Protein AF-A0A7C5MVU6-F1 (afdb_monomer_lite)

Foldseek 3Di:
DLVLLVVQLQVLCVVQWDQDPNDTDRPPSLFLSLLVSQLVVLVPPVDDPVNSQQSNLLSNCLCPLVVCLVVVDDLLVVLLSQLRYFQLSSLVSNLVVLVPDDDPCSVVSSVSSVCCNPPSNVVSCVQRNGNVVQLVLLLPADLVLLLQLLVCSVVSVSVSNSVSSPDDHDDDDALVLAAEEEEDDAAQLCPVVCCCVVPVLAAEDEVVVLQNAPVSPPDPVVLVVSLVVVLVVVLVCCVVRSYHYYYYHQDAPVSLLVNLNSVSVSSHAYEYEYGDHNLVSSQVSLVVDDPRDDSVRRVVSSSRDGDDRCSSGSYYHYDDDDD

pLDDT: mean 90.26, std 8.53, range [48.34, 98.56]

Sequence (323 aa):
VLYWAAVLHDIGKTRMTRFQDGRWRSPGHEKAGVPMAMDYLLRKPELSLEVREKVLGIVRWHGFPLHWIRHKRPLADLKRLGTWTDLRLLSIFAVFDFYGRICEDQVPLLKKIDHFQEVDTPRAEYEFGTFAALQERFSKWNLRHKNAVWNAFRLKDTVLLEKLIQADEAKTPPSFGKKVFLTLGPAASGKTAFLAENYPDLFRIDLAEHGLAESDLGNAFYESRKLVEFRHFLTVYLNRHRQVALDGRNLNEDFRRRLTGMVRDLNVEIEILVFRAPLESLLARDAHAEGVSKPDFIREMYAAQDLIHPWEAHQVTFVNTPN

Structure (mmCIF, N/CA/C/O backbone):
data_AF-A0A7C5MVU6-F1
#
_entry.id   AF-A0A7C5MVU6-F1
#
loop_
_atom_site.group_PDB
_atom_site.id
_atom_site.type_symbol
_atom_site.label_atom_id
_atom_site.label_alt_id
_atom_site.label_comp_id
_atom_site.label_asym_id
_atom_site.label_entity_id
_atom_site.label_seq_id
_atom_site.pdbx_PDB_ins_code
_atom_site.Cartn_x
_atom_site.Cartn_y
_atom_site.Cartn_z
_atom_site.occupancy
_atom_site.B_iso_or_equiv
_atom_site.auth_seq_id
_atom_site.auth_comp_id
_atom_site.auth_asym_id
_atom_site.auth_atom_id
_atom_site.pdbx_PDB_model_num
ATOM 1 N N . VAL A 1 1 ? 4.587 13.499 -12.448 1.00 97.06 1 VAL A N 1
ATOM 2 C CA . VAL A 1 1 ? 4.874 12.126 -11.959 1.00 97.06 1 VAL A CA 1
ATOM 3 C C . VAL A 1 1 ? 6.193 11.603 -12.515 1.00 97.06 1 VAL A C 1
ATOM 5 O O . VAL A 1 1 ? 7.137 11.515 -11.747 1.00 97.06 1 VAL A O 1
ATOM 8 N N . LEU A 1 2 ? 6.294 11.328 -13.823 1.00 97.38 2 LEU A N 1
ATOM 9 C CA . LEU A 1 2 ? 7.480 10.703 -14.438 1.00 97.38 2 LEU A CA 1
ATOM 10 C C . LEU A 1 2 ? 8.806 11.425 -14.146 1.00 97.38 2 LEU A C 1
ATOM 12 O O . LEU A 1 2 ? 9.786 10.761 -13.841 1.00 97.38 2 LEU A O 1
ATOM 16 N N . TYR A 1 3 ? 8.817 12.763 -14.141 1.00 96.94 3 TYR A N 1
ATOM 17 C CA . TYR A 1 3 ? 9.987 13.556 -13.735 1.00 96.94 3 TYR A CA 1
ATOM 18 C C . TYR A 1 3 ? 10.515 13.167 -12.343 1.00 96.94 3 TYR A C 1
ATOM 20 O O . TYR A 1 3 ? 11.674 12.797 -12.191 1.00 96.94 3 TYR A O 1
ATOM 28 N N . TRP A 1 4 ? 9.648 13.187 -11.325 1.00 98.00 4 TRP A N 1
ATOM 29 C CA . TRP A 1 4 ? 10.037 12.834 -9.959 1.00 98.00 4 TRP A CA 1
ATOM 30 C C . TRP A 1 4 ? 10.400 11.356 -9.823 1.00 98.00 4 TRP A C 1
ATOM 32 O O . TRP A 1 4 ? 11.317 11.028 -9.078 1.00 98.00 4 TRP A O 1
ATOM 42 N N . ALA A 1 5 ? 9.729 10.472 -10.565 1.00 97.88 5 ALA A N 1
ATOM 43 C CA . ALA A 1 5 ? 10.109 9.065 -10.616 1.00 97.88 5 ALA A CA 1
ATOM 44 C C . ALA A 1 5 ? 11.525 8.888 -11.189 1.00 97.88 5 ALA A C 1
ATOM 46 O O . ALA A 1 5 ? 12.327 8.179 -10.592 1.00 97.88 5 ALA A O 1
ATOM 47 N N . ALA A 1 6 ? 11.883 9.595 -12.265 1.00 96.38 6 ALA A N 1
ATOM 48 C CA . ALA A 1 6 ? 13.232 9.552 -12.832 1.00 96.38 6 ALA A CA 1
ATOM 49 C C . ALA A 1 6 ? 14.293 9.999 -11.822 1.00 96.38 6 ALA A C 1
ATOM 51 O O . ALA A 1 6 ? 15.292 9.307 -11.648 1.00 96.38 6 ALA A O 1
ATOM 52 N N . VAL A 1 7 ? 14.026 11.083 -11.089 1.00 96.75 7 VAL A N 1
ATOM 53 C CA . VAL A 1 7 ? 14.923 11.593 -10.041 1.00 96.75 7 VAL A CA 1
ATOM 54 C C . VAL A 1 7 ? 15.084 10.606 -8.875 1.00 96.75 7 VAL A C 1
ATOM 56 O O . VAL A 1 7 ? 16.167 10.512 -8.305 1.00 96.75 7 VAL A O 1
ATOM 59 N N . LEU A 1 8 ? 14.024 9.879 -8.497 1.00 98.00 8 LEU A N 1
ATOM 60 C CA . LEU A 1 8 ? 13.967 9.165 -7.215 1.00 98.00 8 LEU A CA 1
ATOM 61 C C . LEU A 1 8 ? 13.988 7.633 -7.305 1.00 98.00 8 LEU A C 1
ATOM 63 O O . LEU A 1 8 ? 14.242 7.004 -6.282 1.00 98.00 8 LEU A O 1
ATOM 67 N N . HIS A 1 9 ? 13.720 7.007 -8.457 1.00 97.19 9 HIS A N 1
ATOM 68 C CA . HIS A 1 9 ? 13.513 5.547 -8.545 1.00 97.19 9 HIS A CA 1
ATOM 69 C C . HIS A 1 9 ? 14.672 4.726 -7.963 1.00 97.19 9 HIS A C 1
ATOM 71 O O . HIS A 1 9 ? 14.452 3.738 -7.267 1.00 97.19 9 HIS A O 1
ATOM 77 N N . ASP A 1 10 ? 15.897 5.198 -8.174 1.00 96.56 10 ASP A N 1
ATOM 78 C CA . ASP A 1 10 ? 17.129 4.540 -7.759 1.00 96.56 10 ASP A CA 1
ATOM 79 C C . ASP A 1 10 ? 17.686 5.041 -6.417 1.00 96.56 10 ASP A C 1
ATOM 81 O O . ASP A 1 10 ? 18.752 4.595 -5.986 1.00 96.56 10 ASP A O 1
ATOM 85 N N . ILE A 1 11 ? 16.984 5.938 -5.712 1.00 97.62 11 ILE A N 1
ATOM 86 C CA . ILE A 1 11 ? 17.492 6.578 -4.484 1.00 97.62 11 ILE A CA 1
ATOM 87 C C . ILE A 1 11 ? 17.907 5.555 -3.411 1.00 97.62 11 ILE A C 1
ATOM 89 O O . ILE A 1 11 ? 18.881 5.761 -2.682 1.00 97.62 11 ILE A O 1
ATOM 93 N N . GLY A 1 12 ? 17.227 4.404 -3.362 1.00 97.06 12 GLY A N 1
ATOM 94 C CA . GLY A 1 12 ? 17.526 3.310 -2.438 1.00 97.06 12 GLY A CA 1
ATOM 95 C C . GLY A 1 12 ? 18.872 2.619 -2.690 1.00 97.06 12 GLY A C 1
ATOM 96 O O . GLY A 1 12 ? 19.389 1.949 -1.793 1.00 97.06 12 GLY A O 1
ATOM 97 N N . LYS A 1 13 ? 19.495 2.792 -3.868 1.00 96.38 13 LYS A N 1
ATOM 98 C CA . LYS A 1 13 ? 20.825 2.230 -4.161 1.00 96.38 13 LYS A CA 1
ATOM 99 C C . LYS A 1 13 ? 21.882 2.758 -3.198 1.00 96.38 13 LYS A C 1
ATOM 101 O O . LYS A 1 13 ? 22.800 2.016 -2.866 1.00 96.38 13 LYS A O 1
ATOM 106 N N . THR A 1 14 ? 21.730 3.980 -2.694 1.00 94.81 14 THR A N 1
ATOM 107 C CA . THR A 1 14 ? 22.648 4.575 -1.706 1.00 94.81 14 THR A CA 1
ATOM 108 C C . THR A 1 14 ? 22.805 3.726 -0.441 1.00 94.81 14 THR A C 1
ATOM 110 O O . THR A 1 14 ? 23.901 3.638 0.099 1.00 94.81 14 THR A O 1
ATOM 113 N N . ARG A 1 15 ? 21.736 3.053 0.005 1.00 91.69 15 ARG A N 1
ATOM 114 C CA . ARG A 1 15 ? 21.743 2.165 1.180 1.00 91.69 15 ARG A CA 1
ATOM 115 C C . ARG A 1 15 ? 22.027 0.716 0.827 1.00 91.69 15 ARG A C 1
ATOM 117 O O . ARG A 1 15 ? 22.614 -0.017 1.612 1.00 91.69 15 ARG A O 1
ATOM 124 N N . MET A 1 16 ? 21.568 0.296 -0.347 1.00 95.50 16 MET A N 1
ATOM 125 C CA . MET A 1 16 ? 21.556 -1.112 -0.716 1.00 95.50 16 MET A CA 1
ATOM 126 C C . MET A 1 16 ? 22.761 -1.516 -1.562 1.00 95.50 16 MET A C 1
ATOM 128 O O . MET A 1 16 ? 22.914 -2.693 -1.832 1.00 95.50 16 MET A O 1
ATOM 132 N N . THR A 1 17 ? 23.615 -0.622 -2.046 1.00 95.56 17 THR A N 1
ATOM 133 C CA . THR A 1 17 ? 24.712 -1.042 -2.934 1.00 95.56 17 THR A CA 1
ATOM 134 C C . THR A 1 17 ? 25.800 -1.774 -2.154 1.00 95.56 17 THR A C 1
ATOM 136 O O . THR A 1 17 ? 26.360 -1.242 -1.204 1.00 95.56 17 THR A O 1
ATOM 139 N N . ARG A 1 18 ? 26.108 -3.005 -2.569 1.00 95.06 18 ARG A N 1
ATOM 140 C CA . ARG A 1 18 ? 27.185 -3.831 -2.014 1.00 95.06 18 ARG A CA 1
ATOM 141 C C . ARG A 1 18 ? 27.945 -4.554 -3.121 1.00 95.06 18 ARG A C 1
ATOM 143 O O . ARG A 1 18 ? 27.371 -4.878 -4.163 1.00 95.06 18 ARG A O 1
ATOM 150 N N . PHE A 1 19 ? 29.232 -4.797 -2.900 1.00 94.88 19 PHE A N 1
ATOM 151 C CA . PHE A 1 19 ? 30.069 -5.556 -3.825 1.00 94.88 19 PHE A CA 1
ATOM 152 C C . PHE A 1 19 ? 29.928 -7.054 -3.534 1.00 94.88 19 PHE A C 1
ATOM 154 O O . PHE A 1 19 ? 30.225 -7.496 -2.426 1.00 94.88 19 PHE A O 1
ATOM 161 N N . GLN A 1 20 ? 29.417 -7.824 -4.498 1.00 92.88 20 GLN A N 1
ATOM 162 C CA . GLN A 1 20 ? 29.146 -9.261 -4.364 1.00 92.88 20 GLN A CA 1
ATOM 163 C C . GLN A 1 20 ? 29.427 -9.975 -5.690 1.00 92.88 20 GLN A C 1
ATOM 165 O O . GLN A 1 20 ? 29.057 -9.481 -6.756 1.00 92.88 20 GLN A O 1
ATOM 170 N N . ASP A 1 21 ? 30.076 -11.140 -5.629 1.00 89.88 21 ASP A N 1
ATOM 171 C CA . ASP A 1 21 ? 30.426 -11.963 -6.798 1.00 89.88 21 ASP A CA 1
ATOM 172 C C . ASP A 1 21 ? 31.168 -11.176 -7.895 1.00 89.88 21 ASP A C 1
ATOM 174 O O . ASP A 1 21 ? 30.835 -11.249 -9.078 1.00 89.88 21 ASP A O 1
ATOM 178 N N . GLY A 1 22 ? 32.128 -10.336 -7.490 1.00 91.56 22 GLY A N 1
ATOM 179 C CA . GLY A 1 22 ? 32.917 -9.510 -8.410 1.00 91.56 22 GLY A CA 1
ATOM 180 C C . GLY A 1 22 ? 32.154 -8.347 -9.058 1.00 91.56 22 GLY A C 1
ATOM 181 O O . GLY A 1 22 ? 32.689 -7.703 -9.958 1.00 91.56 22 GLY A O 1
ATOM 182 N N . ARG A 1 23 ? 30.915 -8.053 -8.631 1.00 92.81 23 ARG A N 1
ATOM 183 C CA . ARG A 1 23 ? 30.078 -6.997 -9.221 1.00 92.81 23 ARG A CA 1
ATOM 184 C C . ARG A 1 23 ? 29.365 -6.158 -8.159 1.00 92.81 23 ARG A C 1
ATOM 186 O O . ARG A 1 23 ? 28.868 -6.666 -7.158 1.00 92.81 23 ARG A O 1
ATOM 193 N N . TRP A 1 24 ? 29.236 -4.857 -8.410 1.00 93.06 24 TRP A N 1
ATOM 194 C CA . TRP A 1 24 ? 28.344 -3.994 -7.632 1.00 93.06 24 TRP A CA 1
ATOM 195 C C . TRP A 1 24 ? 26.881 -4.357 -7.890 1.00 93.06 24 TRP A C 1
ATOM 197 O O . TRP A 1 24 ? 26.435 -4.408 -9.039 1.00 93.06 24 TRP A O 1
ATOM 207 N N . ARG A 1 25 ? 26.126 -4.615 -6.821 1.00 91.81 25 ARG A N 1
ATOM 208 C CA . ARG A 1 25 ? 24.700 -4.946 -6.890 1.00 91.81 25 ARG A CA 1
ATOM 209 C C . ARG A 1 25 ? 23.924 -4.178 -5.822 1.00 91.81 25 ARG A C 1
ATOM 211 O O . ARG A 1 25 ? 24.429 -3.964 -4.724 1.00 91.81 25 ARG A O 1
ATOM 218 N N . SER A 1 26 ? 22.666 -3.850 -6.111 1.00 94.44 26 SER A N 1
ATOM 219 C CA . SER A 1 26 ? 21.762 -3.180 -5.158 1.00 94.44 26 SER A CA 1
ATOM 220 C C . SER A 1 26 ? 20.426 -3.930 -4.941 1.00 94.44 26 SER A C 1
ATOM 222 O O . SER A 1 26 ? 19.363 -3.328 -5.079 1.00 94.44 26 SER A O 1
ATOM 224 N N . PRO A 1 27 ? 20.409 -5.249 -4.638 1.00 93.12 27 PRO A N 1
ATOM 225 C CA . PRO A 1 27 ? 19.165 -5.995 -4.430 1.00 93.12 27 PRO A CA 1
ATOM 226 C C . PRO A 1 27 ? 18.245 -5.356 -3.380 1.00 93.12 27 PRO A C 1
ATOM 228 O O . PRO A 1 27 ? 18.685 -5.068 -2.264 1.00 93.12 27 PRO A O 1
ATOM 231 N N . GLY A 1 28 ? 16.973 -5.168 -3.730 1.00 93.31 28 GLY A N 1
ATOM 232 C CA . GLY A 1 28 ? 15.947 -4.609 -2.844 1.00 93.31 28 GLY A CA 1
ATOM 233 C C . GLY A 1 28 ? 15.951 -3.082 -2.730 1.00 93.31 28 GLY A C 1
ATOM 234 O O . GLY A 1 28 ? 15.252 -2.542 -1.873 1.00 93.31 28 GLY A O 1
ATOM 235 N N . HIS A 1 29 ? 16.725 -2.379 -3.564 1.00 96.50 29 HIS A N 1
ATOM 236 C CA . HIS A 1 29 ? 16.756 -0.914 -3.573 1.00 96.50 29 HIS A CA 1
ATOM 237 C C . HIS A 1 29 ? 15.406 -0.281 -3.924 1.00 96.50 29 HIS A C 1
ATOM 239 O O . HIS A 1 29 ? 15.135 0.808 -3.428 1.00 96.50 29 HIS A O 1
ATOM 245 N N . GLU A 1 30 ? 14.542 -0.953 -4.694 1.00 96.31 30 GLU A N 1
ATOM 246 C CA . GLU A 1 30 ? 13.220 -0.415 -5.037 1.00 96.31 30 GLU A CA 1
ATOM 247 C C . GLU A 1 30 ? 12.357 -0.267 -3.777 1.00 96.31 30 GLU A C 1
ATOM 249 O O . GLU A 1 30 ? 11.708 0.754 -3.559 1.00 96.31 30 GLU A O 1
ATOM 254 N N . LYS A 1 31 ? 12.408 -1.272 -2.891 1.00 95.19 31 LYS A N 1
ATOM 255 C CA . LYS A 1 31 ? 11.720 -1.246 -1.594 1.00 95.19 31 LYS A CA 1
ATOM 256 C C . LYS A 1 31 ? 12.381 -0.269 -0.621 1.00 95.19 31 LYS A C 1
ATOM 258 O O . LYS A 1 31 ? 11.694 0.558 -0.034 1.00 95.19 31 LYS A O 1
ATOM 263 N N . ALA A 1 32 ? 13.706 -0.323 -0.477 1.00 95.31 32 ALA A N 1
ATOM 264 C CA . ALA A 1 32 ? 14.438 0.566 0.432 1.00 95.31 32 ALA A CA 1
ATOM 265 C C . ALA A 1 32 ? 14.349 2.054 0.034 1.00 95.31 32 ALA A C 1
ATOM 267 O O . ALA A 1 32 ? 14.509 2.932 0.880 1.00 95.31 32 ALA A O 1
ATOM 268 N N . GLY A 1 33 ? 14.102 2.338 -1.249 1.00 97.25 33 GLY A N 1
ATOM 269 C CA . GLY A 1 33 ? 13.946 3.688 -1.781 1.00 97.25 33 GLY A CA 1
ATOM 270 C C . GLY A 1 33 ? 12.607 4.345 -1.446 1.00 97.25 33 GLY A C 1
ATOM 271 O O . GLY A 1 33 ? 12.554 5.571 -1.407 1.00 97.25 33 GLY A O 1
ATOM 272 N N . VAL A 1 34 ? 11.547 3.581 -1.152 1.00 96.94 34 VAL A N 1
ATOM 273 C CA . VAL A 1 34 ? 10.210 4.129 -0.842 1.00 96.94 34 VAL A CA 1
ATOM 274 C C . VAL A 1 34 ? 10.222 5.146 0.300 1.00 96.94 34 VAL A C 1
ATOM 276 O O . VAL A 1 34 ? 9.793 6.274 0.058 1.00 96.94 34 VAL A O 1
ATOM 279 N N . PRO A 1 35 ? 10.720 4.833 1.512 1.00 95.50 35 PRO A N 1
ATOM 280 C CA . PRO A 1 35 ? 10.701 5.797 2.612 1.00 95.50 35 PRO A CA 1
ATOM 281 C C . PRO A 1 35 ? 11.573 7.027 2.327 1.00 95.50 35 PRO A C 1
ATOM 283 O O . PRO A 1 35 ? 11.241 8.132 2.746 1.00 95.50 35 PRO A O 1
ATOM 286 N N . MET A 1 36 ? 12.655 6.870 1.558 1.00 97.31 36 MET A N 1
ATOM 287 C CA . MET A 1 36 ? 13.525 7.982 1.159 1.00 97.31 36 MET A CA 1
ATOM 288 C C . MET A 1 36 ? 12.850 8.907 0.138 1.00 97.31 36 MET A C 1
ATOM 290 O O . MET A 1 36 ? 12.888 10.128 0.277 1.00 97.31 36 MET A O 1
ATOM 294 N N . ALA A 1 37 ? 12.213 8.332 -0.885 1.00 97.94 37 ALA A N 1
ATOM 295 C CA . ALA A 1 37 ? 11.454 9.083 -1.876 1.00 97.94 37 ALA A CA 1
ATOM 296 C C . ALA A 1 37 ? 10.247 9.770 -1.226 1.00 97.94 37 ALA A C 1
ATOM 298 O O . ALA A 1 37 ? 9.976 10.933 -1.511 1.00 97.94 37 ALA A O 1
ATOM 299 N N . MET A 1 38 ? 9.558 9.082 -0.313 1.00 96.50 38 MET A N 1
ATOM 300 C CA . MET A 1 38 ? 8.428 9.624 0.438 1.00 96.50 38 MET A CA 1
ATOM 301 C C . MET A 1 38 ? 8.849 10.848 1.247 1.00 96.50 38 MET A C 1
ATOM 303 O O . MET A 1 38 ? 8.205 11.885 1.135 1.00 96.50 38 MET A O 1
ATOM 307 N N . ASP A 1 39 ? 9.957 10.765 1.982 1.00 96.06 39 ASP A N 1
ATOM 308 C CA . ASP A 1 39 ? 10.508 11.893 2.734 1.00 96.06 39 ASP A CA 1
ATOM 309 C C . ASP A 1 39 ? 10.783 13.121 1.868 1.00 96.06 39 ASP A C 1
ATOM 311 O O . ASP A 1 39 ? 10.452 14.254 2.223 1.00 96.06 39 ASP A O 1
ATOM 315 N N . TYR A 1 40 ? 11.386 12.890 0.704 1.00 96.69 40 TYR A N 1
ATOM 316 C CA . TYR A 1 40 ? 11.678 13.956 -0.236 1.00 96.69 40 TYR A CA 1
ATOM 317 C C . TYR A 1 40 ? 10.387 14.588 -0.775 1.00 96.69 40 TYR A C 1
ATOM 319 O O . TYR A 1 40 ? 10.258 15.810 -0.811 1.00 96.69 40 TYR A O 1
ATOM 327 N N . LEU A 1 41 ? 9.412 13.762 -1.159 1.00 96.88 41 LEU A N 1
ATOM 328 C CA . LEU A 1 41 ? 8.134 14.197 -1.723 1.00 96.88 41 LEU A CA 1
ATOM 329 C C . LEU A 1 41 ? 7.237 14.912 -0.701 1.00 96.88 41 LEU A C 1
ATOM 331 O O . LEU A 1 41 ? 6.513 15.833 -1.076 1.00 96.88 41 LEU A O 1
ATOM 335 N N . LEU A 1 42 ? 7.282 14.530 0.579 1.00 94.94 42 LEU A N 1
ATOM 336 C CA . LEU A 1 42 ? 6.537 15.202 1.653 1.00 94.94 42 LEU A CA 1
ATOM 337 C C . LEU A 1 42 ? 7.009 16.648 1.866 1.00 94.94 42 LEU A C 1
ATOM 339 O O . LEU A 1 42 ? 6.207 17.499 2.239 1.00 94.94 42 LEU A O 1
ATOM 343 N N . ARG A 1 43 ? 8.275 16.950 1.552 1.00 94.25 43 ARG A N 1
ATOM 344 C CA . ARG A 1 43 ? 8.855 18.305 1.599 1.00 94.25 43 ARG A CA 1
ATOM 345 C C . ARG A 1 43 ? 8.517 19.170 0.377 1.00 94.25 43 ARG A C 1
ATOM 347 O O . ARG A 1 43 ? 9.028 20.281 0.258 1.00 94.25 43 ARG A O 1
ATOM 354 N N . LYS A 1 44 ? 7.681 18.672 -0.537 1.00 95.25 44 LYS A N 1
ATOM 355 C CA . LYS A 1 44 ? 7.213 19.379 -1.738 1.00 95.25 44 LYS A CA 1
ATOM 356 C C . LYS A 1 44 ? 5.733 19.743 -1.587 1.00 95.25 44 LYS A C 1
ATOM 358 O O . LYS A 1 44 ? 4.876 18.926 -1.954 1.00 95.25 44 LYS A O 1
ATOM 363 N N . PRO A 1 45 ? 5.396 20.903 -0.987 1.00 90.06 45 PRO A N 1
ATOM 364 C CA . PRO A 1 45 ? 4.008 21.290 -0.718 1.00 90.06 45 PRO A CA 1
ATOM 365 C C . PRO A 1 45 ? 3.157 21.422 -1.989 1.00 90.06 45 PRO A C 1
ATOM 367 O O . PRO A 1 45 ? 1.947 21.237 -1.934 1.00 90.06 45 PRO A O 1
ATOM 370 N N . GLU A 1 46 ? 3.782 21.673 -3.137 1.00 94.19 46 GLU A N 1
ATOM 371 C CA . GLU A 1 46 ? 3.140 21.769 -4.446 1.00 94.19 46 GLU A CA 1
ATOM 372 C C . GLU A 1 46 ? 2.644 20.422 -4.999 1.00 94.19 46 GLU A C 1
ATOM 374 O O . GLU A 1 46 ? 1.838 20.388 -5.929 1.00 94.19 46 GLU A O 1
ATOM 379 N N . LEU A 1 47 ? 3.122 19.295 -4.457 1.00 95.56 47 LEU A N 1
ATOM 380 C CA . LEU A 1 47 ? 2.728 17.965 -4.916 1.00 95.56 47 LEU A CA 1
ATOM 381 C C . LEU A 1 47 ? 1.526 17.455 -4.125 1.00 95.56 47 LEU A C 1
ATOM 383 O O . LEU A 1 47 ? 1.607 17.264 -2.912 1.00 95.56 47 LEU A O 1
ATOM 387 N N . SER A 1 48 ? 0.434 17.151 -4.827 1.00 95.62 48 SER A N 1
ATOM 388 C CA . SER A 1 48 ? -0.732 16.503 -4.224 1.00 95.62 48 SER A CA 1
ATOM 389 C C . SER A 1 48 ? -0.407 15.084 -3.751 1.00 95.62 48 SER A C 1
ATOM 391 O O . SER A 1 48 ? 0.490 14.422 -4.282 1.00 95.62 4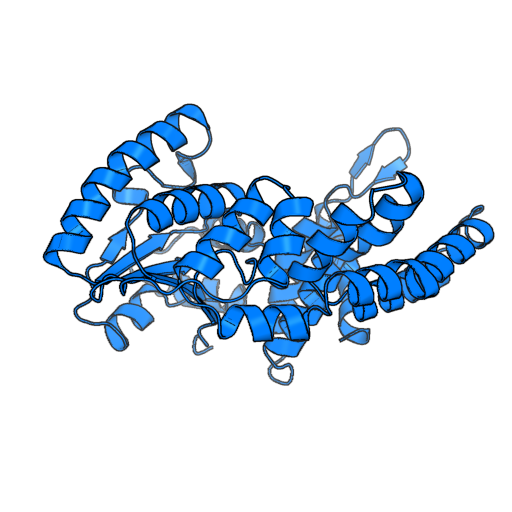8 SER A O 1
ATOM 393 N N . LEU A 1 49 ? -1.187 14.579 -2.790 1.00 93.62 49 LEU A N 1
ATOM 394 C CA . LEU A 1 49 ? -1.114 13.185 -2.339 1.00 93.62 49 LEU A CA 1
ATOM 395 C C . LEU A 1 49 ? -1.161 12.201 -3.516 1.00 93.62 49 LEU A C 1
ATOM 397 O O . LEU A 1 49 ? -0.336 11.297 -3.589 1.00 93.62 49 LEU A O 1
ATOM 401 N N . GLU A 1 50 ? -2.073 12.412 -4.466 1.00 94.62 50 GLU A N 1
ATOM 402 C CA . GLU A 1 50 ? -2.217 11.551 -5.643 1.00 94.62 50 GLU A CA 1
ATOM 403 C C . GLU A 1 50 ? -0.927 11.486 -6.477 1.00 94.62 50 GLU A C 1
ATOM 405 O O . GLU A 1 50 ? -0.494 10.407 -6.889 1.00 94.62 50 GLU A O 1
ATOM 410 N N . VAL A 1 51 ? -0.272 12.631 -6.700 1.00 97.38 51 VAL A N 1
ATOM 411 C CA . VAL A 1 51 ? 1.004 12.683 -7.425 1.00 97.38 51 VAL A CA 1
ATOM 412 C C . VAL A 1 51 ? 2.100 11.973 -6.637 1.00 97.38 51 VAL A C 1
ATOM 414 O O . VAL A 1 51 ? 2.872 11.224 -7.238 1.00 97.38 51 VAL A O 1
ATOM 417 N N . ARG A 1 52 ? 2.164 12.172 -5.314 1.00 97.38 52 ARG A N 1
ATOM 418 C CA . ARG A 1 52 ? 3.150 11.508 -4.449 1.00 97.38 52 ARG A CA 1
ATOM 419 C C . ARG A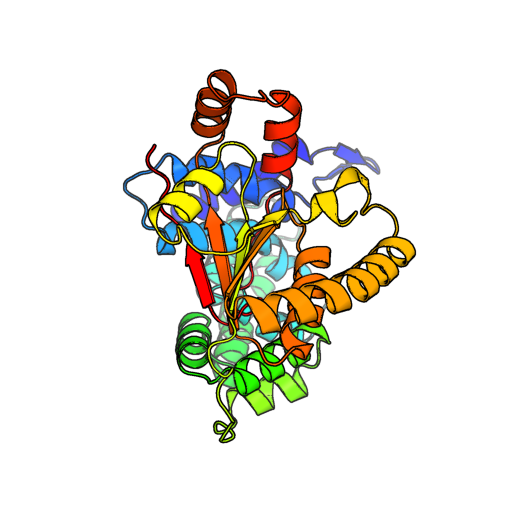 1 52 ? 2.981 9.988 -4.491 1.00 97.38 52 ARG A C 1
ATOM 421 O O . ARG A 1 52 ? 3.957 9.300 -4.777 1.00 97.38 52 ARG A O 1
ATOM 428 N N . GLU A 1 53 ? 1.763 9.469 -4.328 1.00 96.12 53 GLU A N 1
ATOM 429 C CA . GLU A 1 53 ? 1.503 8.021 -4.366 1.00 96.12 53 GLU A CA 1
ATOM 430 C C . GLU A 1 53 ? 1.840 7.409 -5.730 1.00 96.12 53 GLU A C 1
ATOM 432 O O . GLU A 1 53 ? 2.461 6.347 -5.791 1.00 96.12 53 GLU A O 1
ATOM 437 N N . LYS A 1 54 ? 1.517 8.095 -6.837 1.00 97.88 54 LYS A N 1
ATOM 438 C CA . LYS A 1 54 ? 1.901 7.645 -8.186 1.00 97.88 54 LYS A CA 1
ATOM 439 C C . LYS A 1 54 ? 3.422 7.556 -8.347 1.00 97.88 54 LYS A C 1
ATOM 441 O O . LYS A 1 54 ? 3.917 6.575 -8.898 1.00 97.88 54 LYS A O 1
ATOM 446 N N . VAL A 1 55 ? 4.172 8.547 -7.855 1.00 98.56 55 VAL A N 1
ATOM 447 C CA . VAL A 1 55 ? 5.646 8.512 -7.886 1.00 98.56 55 VAL A CA 1
ATOM 448 C C . VAL A 1 55 ? 6.177 7.359 -7.038 1.00 98.56 55 VAL A C 1
ATOM 450 O O . VAL A 1 55 ? 7.014 6.599 -7.520 1.00 98.56 55 VAL A O 1
ATOM 453 N N . LEU A 1 56 ? 5.677 7.186 -5.811 1.00 98.06 56 LEU A N 1
ATOM 454 C CA . LEU A 1 56 ? 6.130 6.114 -4.923 1.00 98.06 56 LEU A CA 1
ATOM 455 C C . LEU A 1 56 ? 5.824 4.720 -5.480 1.00 98.06 56 LEU A C 1
ATOM 457 O O . LEU A 1 56 ? 6.652 3.823 -5.340 1.00 98.06 56 LEU A O 1
ATOM 461 N N . GLY A 1 57 ? 4.683 4.542 -6.151 1.00 97.94 57 GLY A N 1
ATOM 462 C CA . GLY A 1 57 ? 4.357 3.305 -6.859 1.00 97.94 57 GLY A CA 1
ATOM 463 C C . GLY A 1 57 ? 5.401 2.956 -7.923 1.00 97.94 57 GLY A C 1
ATOM 464 O O . GLY A 1 57 ? 5.879 1.823 -7.962 1.00 97.94 57 GLY A O 1
ATOM 465 N N . ILE A 1 58 ? 5.834 3.938 -8.721 1.00 98.56 58 ILE A N 1
ATOM 466 C CA . ILE A 1 58 ? 6.903 3.731 -9.708 1.00 98.56 58 ILE A CA 1
ATOM 467 C C . ILE A 1 58 ? 8.229 3.423 -9.005 1.00 98.56 58 ILE A C 1
ATOM 469 O O . ILE A 1 58 ? 8.861 2.428 -9.340 1.00 98.56 58 ILE A O 1
ATOM 473 N N . VAL A 1 59 ? 8.628 4.194 -7.985 1.00 98.31 59 VAL A N 1
ATOM 474 C CA . VAL A 1 59 ? 9.856 3.928 -7.205 1.00 98.31 59 VAL A CA 1
ATOM 475 C C . VAL A 1 59 ? 9.865 2.491 -6.674 1.00 98.31 59 VAL A C 1
ATOM 477 O O . VAL A 1 59 ? 10.855 1.782 -6.837 1.00 98.31 59 VAL A O 1
ATOM 480 N N . ARG A 1 60 ? 8.749 2.026 -6.107 1.00 97.88 60 ARG A N 1
ATOM 481 C CA . ARG A 1 60 ? 8.635 0.696 -5.498 1.00 97.88 60 ARG A CA 1
ATOM 482 C C . ARG A 1 60 ? 8.687 -0.455 -6.503 1.00 97.88 60 ARG A C 1
ATOM 484 O O . ARG A 1 60 ? 9.117 -1.554 -6.132 1.00 97.88 60 ARG A O 1
ATOM 491 N N . TRP A 1 61 ? 8.207 -0.232 -7.727 1.00 97.81 61 TRP A N 1
ATOM 492 C CA . TRP A 1 61 ? 7.948 -1.293 -8.705 1.00 97.81 61 TRP A CA 1
ATOM 493 C C . TRP A 1 61 ? 8.703 -1.142 -10.030 1.00 97.81 61 TRP A C 1
ATOM 495 O O . TRP A 1 61 ? 8.522 -1.979 -10.911 1.00 97.81 61 TRP A O 1
ATOM 505 N N . HIS A 1 62 ? 9.586 -0.151 -10.184 1.00 96.81 62 HIS A N 1
ATOM 506 C CA . HIS A 1 62 ? 10.317 0.095 -11.436 1.00 96.81 62 HIS A CA 1
ATOM 507 C C . HIS A 1 62 ? 11.173 -1.091 -11.913 1.00 96.81 62 HIS A C 1
ATOM 509 O O . HIS A 1 62 ? 11.399 -1.238 -13.110 1.00 96.81 62 HIS A O 1
ATOM 515 N N . GLY A 1 63 ? 11.622 -1.972 -11.012 1.00 94.56 63 GLY A N 1
ATOM 516 C CA . GLY A 1 63 ? 12.326 -3.204 -11.382 1.00 94.56 63 GLY A CA 1
ATOM 517 C C . GLY A 1 63 ? 11.420 -4.279 -12.003 1.00 94.56 63 GLY A C 1
ATOM 518 O O . GLY A 1 63 ? 11.905 -5.192 -12.678 1.00 94.56 63 GLY A O 1
ATOM 519 N N . PHE A 1 64 ? 10.098 -4.196 -11.805 1.00 96.12 64 PHE A N 1
ATOM 520 C CA . PHE A 1 64 ? 9.155 -5.235 -12.220 1.00 96.12 64 PHE A CA 1
ATOM 521 C C . PHE A 1 64 ? 9.162 -5.505 -13.731 1.00 96.12 64 PHE A C 1
ATOM 523 O O . PHE A 1 64 ? 9.272 -6.679 -14.077 1.00 96.12 64 PHE A O 1
ATOM 530 N N . PRO A 1 65 ? 9.109 -4.506 -14.638 1.00 95.19 65 PRO A N 1
ATOM 531 C CA . PRO A 1 65 ? 9.107 -4.753 -16.084 1.00 95.19 65 PRO A CA 1
ATOM 532 C C . PRO A 1 65 ? 10.299 -5.601 -16.544 1.00 95.19 65 PRO A C 1
ATOM 534 O O . PRO A 1 65 ? 10.143 -6.575 -17.280 1.00 95.19 65 PRO A O 1
ATOM 537 N N . LEU A 1 66 ? 11.492 -5.324 -16.010 1.00 90.62 66 LEU A N 1
ATOM 538 C CA . LEU A 1 66 ? 12.689 -6.114 -16.294 1.00 90.62 66 LEU A CA 1
ATOM 539 C C . LEU A 1 66 ? 12.568 -7.558 -15.806 1.00 90.62 66 LEU A C 1
ATOM 541 O O . LEU A 1 66 ? 12.914 -8.498 -16.525 1.00 90.62 66 LEU A O 1
ATOM 545 N N . HIS A 1 67 ? 12.102 -7.742 -14.570 1.00 91.69 67 HIS A N 1
ATOM 546 C CA . HIS A 1 67 ? 11.892 -9.067 -13.993 1.00 91.69 67 HIS A CA 1
ATOM 547 C C . HIS A 1 67 ? 10.806 -9.846 -14.738 1.00 91.69 67 HIS A C 1
ATOM 549 O O . HIS A 1 67 ? 10.953 -11.052 -14.942 1.00 91.69 67 HIS A O 1
ATOM 555 N N . TRP A 1 68 ? 9.743 -9.171 -15.163 1.00 93.31 68 TRP A N 1
ATOM 556 C CA . TRP A 1 68 ? 8.647 -9.743 -15.929 1.00 93.31 68 TRP A CA 1
ATOM 557 C C . TRP A 1 68 ? 9.161 -10.334 -17.246 1.00 93.31 68 TRP A C 1
ATOM 559 O O . TRP A 1 68 ? 8.964 -11.524 -17.501 1.00 93.31 68 TRP A O 1
ATOM 569 N N . ILE A 1 69 ? 9.952 -9.553 -17.989 1.00 88.81 69 ILE A N 1
ATOM 570 C CA . ILE A 1 69 ? 10.583 -9.966 -19.249 1.00 88.81 69 ILE A CA 1
ATOM 571 C C . ILE A 1 69 ? 11.587 -11.106 -19.042 1.00 88.81 69 ILE A C 1
ATOM 573 O O . ILE A 1 69 ? 11.570 -12.103 -19.767 1.00 88.81 69 ILE A O 1
ATOM 577 N N . ARG A 1 70 ? 12.501 -10.967 -18.073 1.00 88.06 70 ARG A N 1
ATOM 578 C CA . ARG A 1 70 ? 13.598 -11.930 -17.864 1.00 88.06 70 ARG A CA 1
ATOM 579 C C . ARG A 1 70 ? 13.110 -13.285 -17.372 1.00 88.06 70 ARG A C 1
ATOM 581 O O . ARG A 1 70 ? 13.696 -14.303 -17.728 1.00 88.06 70 ARG A O 1
ATOM 588 N N . HIS A 1 71 ? 12.055 -13.299 -16.563 1.00 90.25 71 HIS A N 1
ATOM 589 C CA . HIS A 1 71 ? 11.542 -14.517 -15.940 1.00 90.25 71 HIS A CA 1
ATOM 590 C C . HIS A 1 71 ? 10.255 -15.040 -16.585 1.00 90.25 71 HIS A C 1
ATOM 592 O O . HIS A 1 71 ? 9.696 -16.000 -16.064 1.00 90.25 71 HIS A O 1
ATOM 598 N N . LYS A 1 72 ? 9.788 -14.432 -17.690 1.00 86.69 72 LYS A N 1
ATOM 599 C CA . LYS A 1 72 ? 8.539 -14.797 -18.385 1.00 86.69 72 LYS A CA 1
ATOM 600 C C . LYS A 1 72 ? 7.372 -14.960 -17.404 1.00 86.69 72 LYS A C 1
ATOM 602 O O . LYS A 1 72 ? 6.728 -16.007 -17.343 1.00 86.69 72 LYS A O 1
ATOM 607 N N . ARG A 1 73 ? 7.165 -13.941 -16.566 1.00 89.19 73 ARG A N 1
ATOM 608 C CA . ARG A 1 73 ? 6.127 -13.968 -15.526 1.00 89.19 73 ARG A CA 1
ATOM 609 C C . ARG A 1 73 ? 4.736 -14.091 -16.167 1.00 89.19 73 ARG A C 1
ATOM 611 O O . ARG A 1 73 ? 4.512 -13.530 -17.239 1.00 89.19 73 ARG A O 1
ATOM 618 N N . PRO A 1 74 ? 3.789 -14.795 -15.527 1.00 92.75 74 PRO A N 1
ATOM 619 C CA . PRO A 1 74 ? 2.432 -14.904 -16.046 1.00 92.75 74 PRO A CA 1
ATOM 620 C C . PRO A 1 74 ? 1.739 -13.535 -16.064 1.00 92.75 74 PRO A C 1
ATOM 622 O O . PRO A 1 74 ? 1.999 -12.684 -15.212 1.00 92.75 74 PRO A O 1
ATOM 625 N N . LEU A 1 75 ? 0.791 -13.347 -16.987 1.00 93.88 75 LEU A N 1
ATOM 626 C CA . LEU A 1 75 ? -0.035 -12.131 -17.064 1.00 93.88 75 LEU A CA 1
ATOM 627 C C . LEU A 1 75 ? -0.760 -11.833 -15.738 1.00 93.88 75 LEU A C 1
ATOM 629 O O . LEU A 1 75 ? -0.927 -10.677 -15.361 1.00 93.88 75 LEU A O 1
ATOM 633 N N . ALA A 1 76 ? -1.108 -12.883 -14.994 1.00 93.94 76 ALA A N 1
ATOM 634 C CA . ALA A 1 76 ? -1.641 -12.829 -13.636 1.00 93.94 76 ALA A CA 1
ATOM 635 C C . ALA A 1 76 ? -0.816 -11.936 -12.683 1.00 93.94 76 ALA A C 1
ATOM 637 O O . ALA A 1 76 ? -1.389 -11.184 -11.895 1.00 93.94 76 ALA A O 1
ATOM 638 N N . ASP A 1 77 ? 0.520 -11.968 -12.766 1.00 94.94 77 ASP A N 1
ATOM 639 C CA . ASP A 1 77 ? 1.383 -11.129 -11.924 1.00 94.94 77 ASP A CA 1
ATOM 640 C C . ASP A 1 77 ? 1.290 -9.648 -12.317 1.00 94.94 77 ASP A C 1
ATOM 642 O O . ASP A 1 77 ? 1.296 -8.783 -11.442 1.00 94.94 77 ASP A O 1
ATOM 646 N N . LEU A 1 78 ? 1.153 -9.352 -13.616 1.00 96.19 78 LEU A N 1
ATOM 647 C CA . LEU A 1 78 ? 0.973 -7.988 -14.119 1.00 96.19 78 LEU A CA 1
ATOM 648 C C . LEU A 1 78 ? -0.402 -7.427 -13.724 1.00 96.19 78 LEU A C 1
ATOM 650 O O . LEU A 1 78 ? -0.479 -6.308 -13.223 1.00 96.19 78 LEU A O 1
ATOM 654 N N . LYS A 1 79 ? -1.471 -8.229 -13.835 1.00 96.06 79 LYS A N 1
ATOM 655 C CA . LYS A 1 79 ? -2.815 -7.861 -13.349 1.00 96.06 79 LYS A CA 1
ATOM 656 C C . LYS A 1 79 ? -2.805 -7.538 -11.854 1.00 96.06 79 LYS A C 1
ATOM 658 O O . LYS A 1 79 ? -3.328 -6.508 -11.439 1.00 96.06 79 LYS A O 1
ATOM 663 N N . ARG A 1 80 ? -2.140 -8.370 -11.041 1.00 95.69 80 ARG A N 1
ATOM 664 C CA . ARG A 1 80 ? -1.953 -8.106 -9.602 1.00 95.69 80 ARG A CA 1
ATOM 665 C C . ARG A 1 80 ? -1.110 -6.860 -9.331 1.00 95.69 80 ARG A C 1
ATOM 667 O O . ARG A 1 80 ? -1.334 -6.207 -8.325 1.00 95.69 80 ARG A O 1
ATOM 674 N N . LEU A 1 81 ? -0.146 -6.511 -10.180 1.00 96.81 81 LEU A N 1
ATOM 675 C CA . LEU A 1 81 ? 0.581 -5.247 -10.036 1.00 96.81 81 LEU A CA 1
ATOM 676 C C . LEU A 1 81 ? -0.307 -4.036 -10.361 1.00 96.81 81 LEU A C 1
ATOM 678 O O . LEU A 1 81 ? -0.187 -3.000 -9.709 1.00 96.81 81 LEU A O 1
ATOM 682 N N . GLY A 1 82 ? -1.247 -4.186 -11.296 1.00 96.88 82 GLY A N 1
ATOM 683 C CA . GLY A 1 82 ? -2.230 -3.156 -11.644 1.00 96.88 82 GLY A CA 1
ATOM 684 C C . GLY A 1 82 ? -3.188 -2.777 -10.512 1.00 96.88 82 GLY A C 1
ATOM 685 O O . GLY A 1 82 ? -3.874 -1.765 -10.610 1.00 96.88 82 GLY A O 1
ATOM 686 N N . THR A 1 83 ? -3.211 -3.533 -9.407 1.00 96.25 83 THR A N 1
ATOM 687 C CA . THR A 1 83 ? -3.950 -3.179 -8.180 1.00 96.25 83 THR A CA 1
ATOM 688 C C . THR A 1 83 ? -3.139 -2.294 -7.232 1.00 96.25 83 THR A C 1
ATOM 690 O O . THR A 1 83 ? -3.713 -1.662 -6.345 1.00 96.25 83 THR A O 1
ATOM 693 N N . TRP A 1 84 ? -1.817 -2.233 -7.421 1.00 96.25 84 TRP A N 1
ATOM 694 C CA . TRP A 1 84 ? -0.879 -1.430 -6.634 1.00 96.25 84 TRP A CA 1
ATOM 695 C C . TRP A 1 84 ? -0.523 -0.105 -7.295 1.00 96.25 84 TRP A C 1
ATOM 697 O O . TRP A 1 84 ? -0.311 0.885 -6.597 1.00 96.25 84 TRP A O 1
ATOM 707 N N . THR A 1 85 ? -0.368 -0.098 -8.618 1.00 97.25 85 THR A N 1
ATOM 708 C CA . THR A 1 85 ? 0.147 1.063 -9.342 1.00 97.25 85 THR A CA 1
ATOM 709 C C . THR A 1 85 ? -0.383 1.138 -10.768 1.00 97.25 85 THR A C 1
ATOM 711 O O . THR A 1 85 ? -0.903 0.167 -11.314 1.00 97.25 85 THR A O 1
ATOM 714 N N . ASP A 1 86 ? -0.239 2.315 -11.365 1.00 97.88 86 ASP A N 1
ATOM 715 C CA . ASP A 1 86 ? -0.605 2.596 -12.747 1.00 97.88 86 ASP A CA 1
ATOM 716 C C . ASP A 1 86 ? 0.396 1.917 -13.698 1.00 97.88 86 ASP A C 1
ATOM 718 O O . ASP A 1 86 ? 1.561 2.319 -13.795 1.00 97.88 86 ASP A O 1
ATOM 722 N N . LEU A 1 87 ? -0.055 0.857 -14.378 1.00 98.19 87 LEU A N 1
ATOM 723 C CA . LEU A 1 87 ? 0.790 0.057 -15.267 1.00 98.19 87 LEU A CA 1
ATOM 724 C C . LEU A 1 87 ? 1.258 0.848 -16.488 1.00 98.19 87 LEU A C 1
ATOM 726 O O . LEU A 1 87 ? 2.378 0.643 -16.962 1.00 98.19 87 LEU A O 1
ATOM 730 N N . ARG A 1 88 ? 0.442 1.781 -16.982 1.00 97.31 88 ARG A N 1
ATOM 731 C CA . ARG A 1 88 ? 0.807 2.644 -18.104 1.00 97.31 88 ARG A CA 1
ATOM 732 C C . ARG A 1 88 ? 1.935 3.594 -17.720 1.00 97.31 88 ARG A C 1
ATOM 734 O O . ARG A 1 88 ? 2.919 3.703 -18.444 1.00 97.31 88 ARG A O 1
ATOM 741 N N . LEU A 1 89 ? 1.845 4.253 -16.567 1.00 98.12 89 LEU A N 1
ATOM 742 C CA . LEU A 1 89 ? 2.937 5.101 -16.081 1.00 98.12 89 LEU A CA 1
ATOM 743 C C . LEU A 1 89 ? 4.201 4.289 -15.779 1.00 98.12 89 LEU A C 1
ATOM 745 O O . LEU A 1 89 ? 5.300 4.752 -16.084 1.00 98.12 89 LEU A O 1
ATOM 749 N N . LEU A 1 90 ? 4.057 3.086 -15.219 1.00 98.25 90 LEU A N 1
ATOM 750 C CA . LEU A 1 90 ? 5.183 2.197 -14.941 1.00 98.25 90 LEU A CA 1
ATOM 751 C C . LEU A 1 90 ? 5.884 1.723 -16.223 1.00 98.25 90 LEU A C 1
ATOM 753 O O . LEU A 1 90 ? 7.111 1.721 -16.277 1.00 98.25 90 LEU A O 1
ATOM 757 N N . SER A 1 91 ? 5.128 1.333 -17.251 1.00 97.00 91 SER A N 1
ATOM 758 C CA . SER A 1 91 ? 5.682 0.891 -18.538 1.00 97.00 91 SER A CA 1
ATOM 759 C C . SER A 1 91 ? 6.366 2.029 -19.293 1.00 97.00 91 SER A C 1
ATOM 761 O O . SER A 1 91 ? 7.502 1.852 -19.723 1.00 97.00 91 SER A O 1
ATOM 763 N N . ILE A 1 92 ? 5.752 3.217 -19.351 1.00 96.81 92 ILE A N 1
ATOM 764 C CA . ILE A 1 92 ? 6.388 4.425 -19.905 1.00 96.81 92 ILE A CA 1
ATOM 765 C C . ILE A 1 92 ? 7.694 4.731 -19.160 1.00 96.81 92 ILE A C 1
ATOM 767 O O . ILE A 1 92 ? 8.720 5.018 -19.776 1.00 96.81 92 ILE A O 1
ATOM 771 N N . PHE A 1 93 ? 7.675 4.662 -17.826 1.00 97.50 93 PHE A N 1
ATOM 772 C CA . PHE A 1 93 ? 8.875 4.888 -17.029 1.00 97.50 93 PHE A CA 1
ATOM 773 C C . PHE A 1 93 ? 9.979 3.874 -17.344 1.00 97.50 93 PHE A C 1
ATOM 775 O O . PHE A 1 93 ? 11.137 4.262 -17.490 1.00 97.50 93 PHE A O 1
ATOM 782 N N . ALA A 1 94 ? 9.623 2.595 -17.479 1.00 95.38 94 ALA A N 1
ATOM 783 C CA . ALA A 1 94 ? 10.574 1.542 -17.807 1.00 95.38 94 ALA A CA 1
ATOM 784 C C . ALA A 1 94 ? 11.299 1.848 -19.118 1.00 95.38 94 ALA A C 1
ATOM 786 O O . ALA A 1 94 ? 12.520 1.759 -19.172 1.00 95.38 94 ALA A O 1
ATOM 787 N N . VAL A 1 95 ? 10.572 2.282 -20.147 1.00 93.12 95 VAL A N 1
ATOM 788 C CA . VAL A 1 95 ? 11.160 2.663 -21.437 1.00 93.12 95 VAL A CA 1
ATOM 789 C C . VAL A 1 95 ? 12.231 3.734 -21.242 1.00 93.12 95 VAL A C 1
ATOM 791 O O . VAL A 1 95 ? 13.368 3.539 -21.668 1.00 93.12 95 VAL A O 1
ATOM 794 N N . PHE A 1 96 ? 11.932 4.806 -20.504 1.00 91.38 96 PHE A N 1
ATOM 795 C CA . PHE A 1 96 ? 12.915 5.856 -20.214 1.00 91.38 96 PHE A CA 1
ATOM 796 C C . PHE A 1 96 ? 14.133 5.362 -19.418 1.00 91.38 96 PHE A C 1
ATOM 798 O O . PHE A 1 96 ? 15.260 5.705 -19.777 1.00 91.38 96 PHE A O 1
ATOM 805 N N . ASP A 1 97 ? 13.932 4.537 -18.385 1.00 91.88 97 ASP A N 1
ATOM 806 C CA . ASP A 1 97 ? 15.028 3.918 -17.621 1.00 91.88 97 ASP A CA 1
ATOM 807 C C . ASP A 1 97 ? 15.932 3.076 -18.541 1.00 91.88 97 ASP A C 1
ATOM 809 O O . ASP A 1 97 ? 17.154 3.214 -18.513 1.00 91.88 97 ASP A O 1
ATOM 813 N N . PHE A 1 98 ? 15.363 2.268 -19.442 1.00 88.12 98 PHE A N 1
ATOM 814 C CA . PHE A 1 98 ? 16.152 1.438 -20.360 1.00 88.12 98 PHE A CA 1
ATOM 815 C C . PHE A 1 98 ? 16.843 2.215 -21.478 1.00 88.12 98 PHE A C 1
ATOM 817 O O . PHE A 1 98 ? 17.976 1.873 -21.835 1.00 88.12 98 PHE A O 1
ATOM 824 N N . TYR A 1 99 ? 16.220 3.267 -22.009 1.00 85.50 99 TYR A N 1
ATOM 825 C CA . TYR A 1 99 ? 16.876 4.135 -22.990 1.00 85.50 99 TYR A CA 1
ATOM 826 C C . TYR A 1 99 ? 18.117 4.817 -22.398 1.00 85.50 99 TYR A C 1
ATOM 828 O O . TYR A 1 99 ? 19.104 5.001 -23.106 1.00 85.50 99 TYR A O 1
ATOM 836 N N . GLY A 1 100 ? 18.113 5.120 -21.096 1.00 83.00 100 GLY A N 1
ATOM 837 C CA . GLY A 1 100 ? 19.262 5.697 -20.395 1.00 83.00 100 GLY A CA 1
ATOM 838 C C . GLY A 1 100 ? 20.396 4.716 -20.051 1.00 83.00 100 GLY A C 1
ATOM 839 O O . GLY A 1 100 ? 21.455 5.155 -19.601 1.00 83.00 100 GLY A O 1
ATOM 840 N N . ARG A 1 101 ? 20.216 3.397 -20.226 1.00 84.56 101 ARG A N 1
ATOM 841 C CA . ARG A 1 101 ? 21.200 2.379 -19.806 1.00 84.56 101 ARG A CA 1
ATOM 842 C C . ARG A 1 101 ? 22.219 2.054 -20.887 1.00 84.56 101 ARG A C 1
ATOM 844 O O . ARG A 1 101 ? 21.867 1.554 -21.944 1.00 84.56 101 ARG A O 1
ATOM 851 N N . ILE A 1 102 ? 23.501 2.164 -20.555 1.00 81.00 102 ILE A N 1
ATOM 852 C CA . ILE A 1 102 ? 24.592 1.690 -21.414 1.00 81.00 102 ILE A CA 1
ATOM 853 C C . ILE A 1 102 ? 24.881 0.219 -21.076 1.00 81.00 102 ILE A C 1
ATOM 855 O O . ILE A 1 102 ? 25.402 -0.085 -20.003 1.00 81.00 102 ILE A O 1
ATOM 859 N N . CYS A 1 103 ? 24.506 -0.706 -21.963 1.00 79.75 103 CYS A N 1
ATOM 860 C CA . CYS A 1 103 ? 24.774 -2.143 -21.823 1.00 79.75 103 CYS A CA 1
ATOM 861 C C . CYS A 1 103 ? 24.835 -2.843 -23.190 1.00 79.75 103 CYS A C 1
ATOM 863 O O . CYS A 1 103 ? 24.224 -2.386 -24.152 1.00 79.75 103 CYS A O 1
ATOM 865 N N . GLU A 1 104 ? 25.567 -3.957 -23.282 1.00 78.69 104 GLU A N 1
ATOM 866 C CA . GLU A 1 104 ? 25.734 -4.708 -24.540 1.00 78.69 104 GLU A CA 1
ATOM 867 C C . GLU A 1 104 ? 24.407 -5.283 -25.068 1.00 78.69 104 GLU A C 1
ATOM 869 O O . GLU A 1 104 ? 24.197 -5.383 -26.274 1.00 78.69 104 GLU A O 1
ATOM 874 N N . ASP A 1 105 ? 23.476 -5.618 -24.171 1.00 81.12 105 ASP A N 1
ATOM 875 C CA . ASP A 1 105 ? 22.164 -6.188 -24.480 1.00 81.12 105 ASP A CA 1
ATOM 876 C C . ASP A 1 105 ? 21.041 -5.138 -24.584 1.00 81.12 105 ASP A C 1
ATOM 878 O O . ASP A 1 105 ? 19.861 -5.499 -24.576 1.00 81.12 105 ASP A O 1
ATOM 882 N N . GLN A 1 106 ? 21.374 -3.847 -24.721 1.00 82.56 106 GLN A N 1
ATOM 883 C CA . GLN A 1 106 ? 20.389 -2.758 -24.685 1.00 82.56 106 GLN A CA 1
ATOM 884 C C . GLN A 1 106 ? 19.313 -2.894 -25.772 1.00 82.56 106 GLN A C 1
ATOM 886 O O . GLN A 1 106 ? 18.126 -2.890 -25.462 1.00 82.56 106 GLN A O 1
ATOM 891 N N . VAL A 1 107 ? 19.700 -3.060 -27.041 1.00 85.12 107 VAL A N 1
ATOM 892 C CA . VAL A 1 107 ? 18.762 -3.149 -28.179 1.00 85.12 107 VAL A CA 1
ATOM 893 C C . VAL A 1 107 ? 17.762 -4.311 -28.046 1.00 85.12 107 VAL A C 1
ATOM 895 O O . VAL A 1 107 ? 16.556 -4.075 -28.160 1.00 85.12 107 VAL A O 1
ATOM 898 N N . PRO A 1 108 ? 18.186 -5.571 -27.813 1.00 88.38 108 PRO A N 1
ATOM 899 C CA . PRO A 1 108 ? 17.235 -6.669 -27.652 1.00 88.38 108 PRO A CA 1
ATOM 900 C C . PRO A 1 108 ? 16.384 -6.539 -26.384 1.00 88.38 108 PRO A C 1
ATOM 902 O O . PRO A 1 108 ? 15.268 -7.061 -26.360 1.00 88.38 108 PRO A O 1
ATOM 905 N N . LEU A 1 109 ? 16.875 -5.868 -25.339 1.00 87.94 109 LEU A N 1
ATOM 906 C CA . LEU A 1 109 ? 16.103 -5.622 -24.126 1.00 87.94 109 LEU A CA 1
ATOM 907 C C . LEU A 1 109 ? 15.054 -4.522 -24.322 1.00 87.94 109 LEU A C 1
ATOM 909 O O . LEU A 1 109 ? 13.909 -4.721 -23.920 1.00 87.94 109 LEU A O 1
ATOM 913 N N . LEU A 1 110 ? 15.408 -3.429 -25.004 1.00 90.31 110 LEU A N 1
ATOM 914 C CA . LEU A 1 110 ? 14.490 -2.350 -25.379 1.00 90.31 110 LEU A CA 1
ATOM 915 C C . LEU A 1 110 ? 13.307 -2.885 -26.183 1.00 90.31 110 LEU A C 1
ATOM 917 O O . LEU A 1 110 ? 12.176 -2.649 -25.792 1.00 90.31 110 LEU A O 1
ATOM 921 N N . LYS A 1 111 ? 13.536 -3.744 -27.187 1.00 91.69 111 LYS A N 1
ATOM 922 C CA . LYS A 1 111 ? 12.435 -4.380 -27.942 1.00 91.69 111 LYS A CA 1
ATOM 923 C C . LYS A 1 111 ? 11.434 -5.127 -27.053 1.00 91.69 111 LYS A C 1
ATOM 925 O O . LYS A 1 111 ? 10.243 -5.156 -27.346 1.00 91.69 111 LYS A O 1
ATOM 930 N N . LYS A 1 112 ? 11.906 -5.772 -25.982 1.00 93.38 112 LYS A N 1
ATOM 931 C CA . LYS A 1 112 ? 11.032 -6.487 -25.038 1.00 93.38 112 LYS A CA 1
ATOM 932 C C . LYS A 1 112 ? 10.304 -5.525 -24.099 1.00 93.38 112 LYS A C 1
ATOM 934 O O . LYS A 1 112 ? 9.181 -5.811 -23.705 1.00 93.38 112 LYS A O 1
ATOM 939 N N . ILE A 1 113 ? 10.941 -4.415 -23.740 1.00 93.81 113 ILE A N 1
ATOM 940 C CA . ILE A 1 113 ? 10.342 -3.346 -22.937 1.00 93.81 113 ILE A CA 1
ATOM 941 C C . ILE A 1 113 ? 9.272 -2.600 -23.743 1.00 93.81 113 ILE A C 1
ATOM 943 O O . ILE A 1 113 ? 8.181 -2.386 -23.225 1.00 93.81 113 ILE A O 1
ATOM 947 N N . ASP A 1 114 ? 9.527 -2.322 -25.020 1.00 94.12 114 ASP A N 1
ATOM 948 C CA . ASP A 1 114 ? 8.537 -1.767 -25.945 1.00 94.12 114 ASP A CA 1
ATOM 949 C C . ASP A 1 114 ? 7.340 -2.718 -26.080 1.00 94.12 114 ASP A C 1
ATOM 951 O O . ASP A 1 114 ? 6.196 -2.290 -25.988 1.00 94.12 114 ASP A O 1
ATOM 955 N N . HIS A 1 115 ? 7.575 -4.033 -26.199 1.00 95.00 115 HIS A N 1
ATOM 956 C CA . HIS A 1 115 ? 6.490 -5.022 -26.192 1.00 95.00 115 HIS A CA 1
ATOM 957 C C . HIS A 1 115 ? 5.687 -5.011 -24.879 1.00 95.00 115 HIS A C 1
ATOM 959 O O . HIS A 1 115 ? 4.458 -5.037 -24.908 1.00 95.00 115 HIS A O 1
ATOM 965 N N . PHE A 1 116 ? 6.365 -4.905 -23.732 1.00 95.12 116 PHE A N 1
ATOM 966 C CA . PHE A 1 116 ? 5.707 -4.796 -22.430 1.00 95.12 116 PHE A CA 1
ATOM 967 C C . PHE A 1 116 ? 4.807 -3.551 -22.329 1.00 95.12 116 PHE A C 1
ATOM 969 O O . PHE A 1 116 ? 3.712 -3.624 -21.762 1.00 95.12 116 PHE A O 1
ATOM 976 N N . GLN A 1 117 ? 5.249 -2.417 -22.883 1.00 96.44 117 GLN A N 1
ATOM 977 C CA . GLN A 1 117 ? 4.465 -1.181 -22.941 1.00 96.44 117 GLN A CA 1
ATOM 978 C C . GLN A 1 117 ? 3.300 -1.279 -23.933 1.00 96.44 117 GLN A C 1
ATOM 980 O O . GLN A 1 117 ? 2.185 -0.906 -23.585 1.00 96.44 117 GLN A O 1
ATOM 985 N N . GLU A 1 118 ? 3.543 -1.748 -25.155 1.00 96.69 118 GLU A N 1
ATOM 986 C CA . GLU A 1 118 ? 2.589 -1.648 -26.268 1.00 96.69 118 GLU A CA 1
ATOM 987 C C . GLU A 1 118 ? 1.617 -2.833 -26.352 1.00 96.69 118 GLU A C 1
ATOM 989 O O . GLU A 1 118 ? 0.566 -2.729 -26.983 1.00 96.69 118 GLU A O 1
ATOM 994 N N . VAL A 1 119 ? 1.939 -3.968 -25.722 1.00 96.81 119 VAL A N 1
ATOM 995 C CA . VAL A 1 119 ? 1.136 -5.198 -25.804 1.00 96.81 119 VAL A CA 1
ATOM 996 C C . VAL A 1 119 ? 0.697 -5.675 -24.427 1.00 96.81 119 VAL A C 1
ATOM 998 O O . VAL A 1 119 ? -0.503 -5.750 -24.161 1.00 96.81 119 VAL A O 1
ATOM 1001 N N . ASP A 1 120 ? 1.636 -5.987 -23.533 1.00 96.62 120 ASP A N 1
ATOM 1002 C CA . ASP A 1 120 ? 1.297 -6.660 -22.272 1.00 96.62 120 ASP A CA 1
ATOM 1003 C C . ASP A 1 120 ? 0.531 -5.757 -21.304 1.00 96.62 120 ASP A C 1
ATOM 1005 O O . ASP A 1 120 ? -0.437 -6.195 -20.677 1.00 96.62 120 ASP A O 1
ATOM 1009 N N . THR A 1 121 ? 0.932 -4.487 -21.210 1.00 97.62 121 THR A N 1
ATOM 10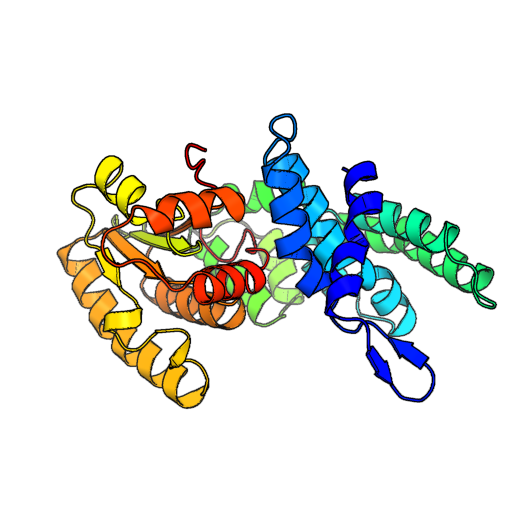10 C CA . THR A 1 121 ? 0.260 -3.494 -20.365 1.00 97.62 121 THR A CA 1
ATOM 1011 C C . THR A 1 121 ? -1.178 -3.227 -20.840 1.00 97.62 121 THR A C 1
ATOM 1013 O O . THR A 1 121 ? -2.094 -3.455 -20.045 1.00 97.62 121 THR A O 1
ATOM 1016 N N . PRO A 1 122 ? -1.437 -2.859 -22.116 1.00 98.06 122 PRO A N 1
ATOM 1017 C CA . PRO A 1 122 ? -2.796 -2.713 -22.636 1.00 98.06 122 PRO A CA 1
ATOM 1018 C C . PRO A 1 122 ? -3.632 -3.981 -22.503 1.00 98.06 122 PRO A C 1
ATOM 1020 O O . PRO A 1 122 ? -4.812 -3.902 -22.173 1.00 98.06 122 PRO A O 1
ATOM 1023 N N . ARG A 1 123 ? -3.033 -5.161 -22.711 1.00 97.19 123 ARG A N 1
ATOM 1024 C CA . ARG A 1 123 ? -3.727 -6.439 -22.529 1.00 97.19 123 ARG A CA 1
ATOM 1025 C C . ARG A 1 123 ? -4.176 -6.639 -21.082 1.00 97.19 123 ARG A C 1
ATOM 1027 O O . ARG A 1 123 ? -5.322 -7.019 -20.854 1.00 97.19 123 ARG A O 1
ATOM 1034 N N . ALA A 1 124 ? -3.302 -6.388 -20.107 1.00 96.19 124 ALA A N 1
ATOM 1035 C CA . ALA A 1 124 ? -3.658 -6.493 -18.695 1.00 96.19 124 ALA A CA 1
ATOM 1036 C C . ALA A 1 124 ? -4.767 -5.499 -18.319 1.00 96.19 124 ALA A C 1
ATOM 1038 O O . ALA A 1 124 ? -5.731 -5.889 -17.663 1.00 96.19 124 ALA A O 1
ATOM 1039 N N . GLU A 1 125 ? -4.669 -4.247 -18.773 1.00 96.50 125 GLU A N 1
ATOM 1040 C CA . GLU A 1 125 ? -5.690 -3.225 -18.521 1.00 96.50 125 GLU A CA 1
ATOM 1041 C C . GLU A 1 125 ? -7.028 -3.552 -19.194 1.00 96.50 125 GLU A C 1
ATOM 1043 O O . GLU A 1 125 ? -8.076 -3.323 -18.595 1.00 96.50 125 GLU A O 1
ATOM 1048 N N . TYR A 1 126 ? -7.013 -4.128 -20.396 1.00 95.38 126 TYR A N 1
ATOM 1049 C CA . TYR A 1 126 ? -8.222 -4.575 -21.085 1.00 95.38 126 TYR A CA 1
ATOM 1050 C C . TYR A 1 126 ? -8.897 -5.746 -20.359 1.00 95.38 126 TYR A C 1
ATOM 1052 O O . TYR A 1 126 ? -10.101 -5.718 -20.120 1.00 95.38 126 TYR A O 1
ATOM 1060 N N . GLU A 1 127 ? -8.127 -6.772 -19.982 1.00 93.38 127 GLU A N 1
ATOM 1061 C CA . GLU A 1 127 ? -8.672 -7.979 -19.350 1.00 93.38 127 GLU A CA 1
ATOM 1062 C C . GLU A 1 127 ? -9.105 -7.754 -17.888 1.00 93.38 127 GLU A C 1
ATOM 1064 O O . GLU A 1 127 ? -9.939 -8.501 -17.375 1.00 93.38 127 GLU A O 1
ATOM 1069 N N . PHE A 1 128 ? -8.529 -6.766 -17.195 1.00 94.56 128 PHE A N 1
ATOM 1070 C CA . PHE A 1 128 ? -8.679 -6.607 -15.742 1.00 94.56 128 PHE A CA 1
ATOM 1071 C C . PHE A 1 128 ? -9.171 -5.225 -15.295 1.00 94.56 128 PHE A C 1
ATOM 1073 O O . PHE A 1 128 ? -9.906 -5.122 -14.314 1.00 94.56 128 PHE A O 1
ATOM 1080 N N . GLY A 1 129 ? -8.803 -4.170 -16.019 1.00 95.56 129 GLY A N 1
ATOM 1081 C CA . GLY A 1 129 ? -9.075 -2.773 -15.688 1.00 95.56 129 GLY A CA 1
ATOM 1082 C C . GLY A 1 129 ? -7.807 -1.971 -15.389 1.00 95.56 129 GLY A C 1
ATOM 1083 O O . GLY A 1 129 ? -6.782 -2.510 -14.969 1.00 95.56 129 GLY A O 1
ATOM 1084 N N . THR A 1 130 ? -7.886 -0.654 -15.588 1.00 97.81 130 THR A N 1
ATOM 1085 C CA . THR A 1 130 ? -6.825 0.286 -15.195 1.00 97.81 130 THR A CA 1
ATOM 1086 C C . THR A 1 130 ? -6.788 0.454 -13.677 1.00 97.81 130 THR A C 1
ATOM 1088 O O . THR A 1 130 ? -7.803 0.266 -13.002 1.00 97.81 130 THR A O 1
ATOM 1091 N N . PHE A 1 131 ? -5.647 0.886 -13.125 1.00 97.50 131 PHE A N 1
ATOM 1092 C CA . PHE A 1 131 ? -5.525 1.158 -11.685 1.00 97.50 131 PHE A CA 1
ATOM 1093 C C . PHE A 1 131 ? -6.639 2.089 -11.181 1.00 97.50 131 PHE A C 1
ATOM 1095 O O . PHE A 1 131 ? -7.297 1.782 -10.190 1.00 97.50 131 PHE A O 1
ATOM 1102 N N . ALA A 1 132 ? -6.905 3.189 -11.893 1.00 96.81 132 ALA A N 1
ATOM 1103 C CA . ALA A 1 132 ? -7.948 4.144 -11.521 1.00 96.81 132 ALA A CA 1
ATOM 1104 C C . ALA A 1 132 ? -9.350 3.509 -11.509 1.00 96.81 132 ALA A C 1
ATOM 1106 O O . ALA A 1 132 ? -10.075 3.656 -10.527 1.00 96.81 132 ALA A O 1
ATOM 1107 N N . ALA A 1 133 ? -9.705 2.749 -12.551 1.00 96.69 133 ALA A N 1
ATOM 1108 C CA . ALA A 1 133 ? -10.999 2.074 -12.630 1.00 96.69 133 ALA A CA 1
ATOM 1109 C C . ALA A 1 133 ? -11.164 1.018 -11.525 1.00 96.69 133 ALA A C 1
ATOM 1111 O O . ALA A 1 133 ? -12.238 0.879 -10.941 1.00 96.69 133 ALA A O 1
ATOM 1112 N N . LEU A 1 134 ? -10.091 0.294 -11.205 1.00 96.69 134 LEU A N 1
ATOM 1113 C CA . LEU A 1 134 ? -10.065 -0.682 -10.120 1.00 96.69 134 LEU A CA 1
ATOM 1114 C C . LEU A 1 134 ? -10.267 -0.023 -8.750 1.00 96.69 134 LEU A C 1
ATOM 1116 O O . LEU A 1 134 ? -11.049 -0.534 -7.949 1.00 96.69 134 LEU A O 1
ATOM 1120 N N . GLN A 1 135 ? -9.620 1.117 -8.484 1.00 95.75 135 GLN A N 1
ATOM 1121 C CA . GLN A 1 135 ? -9.833 1.856 -7.234 1.00 95.75 135 GLN A CA 1
ATOM 1122 C C . GLN A 1 135 ? -11.241 2.452 -7.144 1.00 95.75 135 GLN A C 1
ATOM 1124 O O . GLN A 1 135 ? -11.850 2.430 -6.075 1.00 95.75 135 GLN A O 1
ATOM 1129 N N . GLU A 1 136 ? -11.788 2.938 -8.259 1.00 95.00 136 GLU A N 1
ATOM 1130 C CA . GLU A 1 136 ? -13.155 3.457 -8.311 1.00 95.00 136 GLU A CA 1
ATOM 1131 C C . GLU A 1 136 ? -14.197 2.362 -8.045 1.00 95.00 136 GLU A C 1
ATOM 1133 O O . GLU A 1 136 ? -15.145 2.576 -7.291 1.00 95.00 136 GLU A O 1
ATOM 1138 N N . ARG A 1 137 ? -14.027 1.169 -8.627 1.00 94.38 137 ARG A N 1
ATOM 1139 C CA . ARG A 1 137 ? -14.894 0.019 -8.327 1.00 94.38 137 ARG A CA 1
ATOM 1140 C C . ARG A 1 137 ? -14.764 -0.392 -6.869 1.00 94.38 137 ARG A C 1
ATOM 1142 O O . ARG A 1 137 ? -15.771 -0.535 -6.180 1.00 94.38 137 ARG A O 1
ATOM 1149 N N . PHE A 1 138 ? -13.526 -0.515 -6.388 1.00 94.94 138 PHE A N 1
ATOM 1150 C CA . PHE A 1 138 ? -13.265 -0.894 -5.009 1.00 94.94 138 PHE A CA 1
ATOM 1151 C C . PHE A 1 138 ? -13.923 0.064 -4.021 1.00 94.94 138 PHE A C 1
ATOM 1153 O O . PHE A 1 138 ? -14.501 -0.404 -3.050 1.00 94.94 138 PHE A O 1
ATOM 1160 N N . SER A 1 139 ? -13.896 1.380 -4.251 1.00 93.38 139 SER A N 1
ATOM 1161 C CA . SER A 1 139 ? -14.485 2.347 -3.316 1.00 93.38 139 SER A CA 1
ATOM 1162 C C . SER A 1 139 ? -15.996 2.158 -3.131 1.00 93.38 139 SER A C 1
ATOM 1164 O O . SER A 1 139 ? -16.476 2.302 -2.004 1.00 93.38 139 SER A O 1
ATOM 1166 N N . LYS A 1 140 ? -16.708 1.760 -4.194 1.00 92.00 140 LYS A N 1
ATOM 1167 C CA . LYS A 1 140 ? -18.168 1.568 -4.223 1.00 92.00 140 LYS A CA 1
ATOM 1168 C C . LYS A 1 140 ? -18.622 0.242 -3.611 1.00 92.00 140 LYS A C 1
ATOM 1170 O O . LYS A 1 140 ? -19.725 0.178 -3.080 1.00 92.00 140 LYS A O 1
ATOM 1175 N N . TRP A 1 141 ? -17.768 -0.780 -3.635 1.00 92.50 141 TRP A N 1
ATOM 1176 C CA . TRP A 1 141 ? -18.112 -2.111 -3.145 1.00 92.50 141 TRP A CA 1
ATOM 1177 C C . TRP A 1 141 ? -18.441 -2.169 -1.652 1.00 92.50 141 TRP A C 1
ATOM 1179 O O . TRP A 1 141 ? -17.753 -1.583 -0.807 1.00 92.50 141 TRP A O 1
ATOM 1189 N N . ASN A 1 142 ? -19.433 -2.992 -1.309 1.00 91.06 142 ASN A N 1
ATOM 1190 C CA . ASN A 1 142 ? -19.715 -3.343 0.078 1.00 91.06 142 ASN A CA 1
ATOM 1191 C C . ASN A 1 142 ? -18.576 -4.130 0.762 1.00 91.06 142 ASN A C 1
ATOM 1193 O O . ASN A 1 142 ? -17.662 -4.668 0.130 1.00 91.06 142 ASN A O 1
ATOM 1197 N N . LEU A 1 143 ? -18.659 -4.232 2.095 1.00 90.50 143 LEU A N 1
ATOM 1198 C CA . LEU A 1 143 ? -17.622 -4.839 2.937 1.00 90.50 143 LEU A CA 1
ATOM 1199 C C . LEU A 1 143 ? -17.282 -6.279 2.536 1.00 90.50 143 LEU A C 1
ATOM 1201 O O . LEU A 1 143 ? -16.111 -6.649 2.476 1.00 90.50 143 LEU A O 1
ATOM 1205 N N . ARG A 1 144 ? -18.285 -7.108 2.228 1.00 90.44 144 ARG A N 1
ATOM 1206 C CA . ARG A 1 144 ? -18.046 -8.516 1.889 1.00 90.44 144 ARG A CA 1
ATOM 1207 C C . ARG A 1 144 ? -17.371 -8.660 0.539 1.00 90.44 144 ARG A C 1
ATOM 1209 O O . ARG A 1 144 ? -16.491 -9.507 0.409 1.00 90.44 144 ARG A O 1
ATOM 1216 N N . HIS A 1 145 ? -17.759 -7.849 -0.441 1.00 93.25 145 HIS A N 1
ATOM 1217 C CA . HIS A 1 145 ? -17.108 -7.871 -1.742 1.00 93.25 145 HIS A CA 1
ATOM 1218 C C . HIS A 1 145 ? -15.644 -7.422 -1.606 1.00 93.25 145 HIS A C 1
ATOM 1220 O O . HIS A 1 145 ? -14.748 -8.142 -2.044 1.00 93.25 145 HIS A O 1
ATOM 1226 N N . LYS A 1 146 ? -15.379 -6.335 -0.863 1.00 93.94 146 LYS A N 1
ATOM 1227 C CA . LYS A 1 146 ? -14.019 -5.894 -0.491 1.00 93.94 146 LYS A CA 1
ATOM 1228 C C . LYS A 1 146 ? -13.212 -6.994 0.225 1.00 93.94 146 LYS A C 1
ATOM 1230 O O . LYS A 1 146 ? -12.042 -7.208 -0.088 1.00 93.94 146 LYS A O 1
ATOM 1235 N N . ASN A 1 147 ? -13.831 -7.733 1.150 1.00 93.31 147 ASN A N 1
ATOM 1236 C CA . ASN A 1 147 ? -13.210 -8.880 1.824 1.00 93.31 147 ASN A CA 1
ATOM 1237 C C . ASN A 1 147 ? -12.858 -10.010 0.845 1.00 93.31 147 ASN A C 1
ATOM 1239 O O . ASN A 1 147 ? -11.779 -10.594 0.939 1.00 93.31 147 ASN A O 1
ATOM 1243 N N . ALA A 1 148 ? -13.760 -10.329 -0.086 1.00 93.56 148 ALA A N 1
ATOM 1244 C CA . ALA A 1 148 ? -13.560 -11.390 -1.066 1.00 93.56 148 ALA A CA 1
ATOM 1245 C C . ALA A 1 148 ? -12.397 -11.069 -2.014 1.00 93.56 148 ALA A C 1
ATOM 1247 O O . ALA A 1 148 ? -11.512 -11.909 -2.187 1.00 93.56 148 ALA A O 1
ATOM 1248 N N . VAL A 1 149 ? -12.345 -9.848 -2.563 1.00 94.81 149 VAL A N 1
ATOM 1249 C CA . VAL A 1 149 ? -11.250 -9.436 -3.463 1.00 94.81 149 VAL A CA 1
ATOM 1250 C C . VAL A 1 149 ? -9.912 -9.388 -2.736 1.00 94.81 149 VAL A C 1
ATOM 1252 O O . VAL A 1 149 ? -8.914 -9.868 -3.270 1.00 94.81 14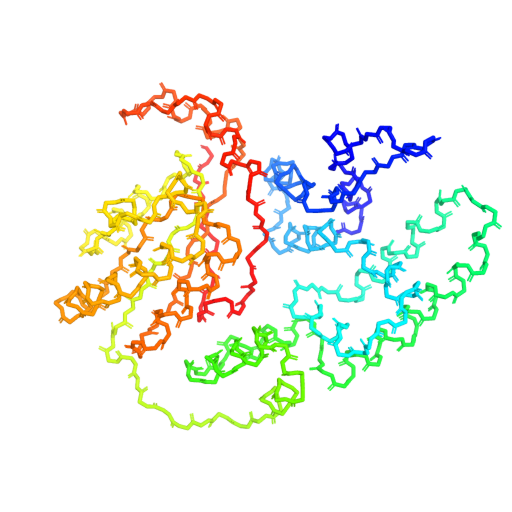9 VAL A O 1
ATOM 1255 N N . TRP A 1 150 ? -9.882 -8.911 -1.486 1.00 94.38 150 TRP A N 1
ATOM 1256 C CA . TRP A 1 150 ? -8.666 -8.942 -0.673 1.00 94.38 150 TRP A CA 1
ATOM 1257 C C . TRP A 1 150 ? -8.184 -10.374 -0.413 1.00 94.38 150 TRP A C 1
ATOM 1259 O O . TRP A 1 150 ? -6.990 -10.658 -0.521 1.00 94.38 150 TRP A O 1
ATOM 1269 N N . ASN A 1 151 ? -9.101 -11.300 -0.119 1.00 93.25 151 ASN A N 1
ATOM 1270 C CA . ASN A 1 151 ? -8.762 -12.707 0.081 1.00 93.25 151 ASN A CA 1
ATOM 1271 C C . ASN A 1 151 ? -8.204 -13.353 -1.191 1.00 93.25 151 ASN A C 1
ATOM 1273 O O . ASN A 1 151 ? -7.150 -13.987 -1.119 1.00 93.25 151 ASN A O 1
ATOM 1277 N N . ALA A 1 152 ? -8.842 -13.145 -2.345 1.00 94.81 152 ALA A N 1
ATOM 1278 C CA . ALA A 1 152 ? -8.335 -13.625 -3.630 1.00 94.81 152 ALA A CA 1
ATOM 1279 C C . ALA A 1 152 ? -6.940 -13.044 -3.933 1.00 94.81 152 ALA A C 1
ATOM 1281 O O . ALA A 1 152 ? -5.999 -13.778 -4.245 1.00 94.81 152 ALA A O 1
ATOM 1282 N N . PHE A 1 153 ? -6.764 -11.735 -3.725 1.00 94.56 153 PHE A N 1
ATOM 1283 C CA . PHE A 1 153 ? -5.487 -11.046 -3.903 1.00 94.56 153 PHE A CA 1
ATOM 1284 C C . PHE A 1 153 ? -4.371 -11.614 -3.007 1.00 94.56 153 PHE A C 1
ATOM 1286 O O . PHE A 1 153 ? -3.259 -11.878 -3.488 1.00 94.56 153 PHE A O 1
ATOM 1293 N N . ARG A 1 154 ? -4.658 -11.819 -1.712 1.00 90.88 154 ARG A N 1
ATOM 1294 C CA . ARG A 1 154 ? -3.717 -12.343 -0.708 1.00 90.88 154 ARG A CA 1
ATOM 1295 C C . ARG A 1 154 ? -3.320 -13.788 -0.990 1.00 90.88 154 ARG A C 1
ATOM 1297 O O . ARG A 1 154 ? -2.149 -14.129 -0.839 1.00 90.88 154 ARG A O 1
ATOM 1304 N N . LEU A 1 155 ? -4.280 -14.621 -1.390 1.00 91.81 155 LEU A N 1
ATOM 1305 C CA . LEU A 1 155 ? -4.053 -16.023 -1.753 1.00 91.81 155 LEU A CA 1
ATOM 1306 C C . LEU A 1 155 ? -3.396 -16.181 -3.131 1.00 91.81 155 LEU A C 1
ATOM 1308 O O . LEU A 1 155 ? -3.021 -17.290 -3.497 1.00 91.81 155 LEU A O 1
ATOM 1312 N N . LYS A 1 156 ? -3.210 -15.076 -3.869 1.00 93.06 156 LYS A N 1
ATOM 1313 C CA . LYS A 1 156 ? -2.713 -15.056 -5.253 1.00 93.06 156 LYS A CA 1
ATOM 1314 C C . LYS A 1 156 ? -3.616 -15.837 -6.220 1.00 93.06 156 LYS A C 1
ATOM 1316 O O . LYS A 1 156 ? -3.154 -16.276 -7.270 1.00 93.06 156 LYS A O 1
ATOM 1321 N N . ASP A 1 157 ? -4.900 -15.963 -5.889 1.00 94.94 157 ASP A N 1
ATOM 1322 C CA . ASP A 1 157 ? -5.910 -16.576 -6.748 1.00 94.94 157 ASP A CA 1
ATOM 1323 C C . ASP A 1 157 ? -6.422 -15.535 -7.748 1.00 94.94 157 ASP A C 1
ATOM 1325 O O . ASP A 1 157 ? -7.379 -14.797 -7.505 1.00 94.94 157 ASP A O 1
ATOM 1329 N N . THR A 1 158 ? -5.713 -15.426 -8.869 1.00 90.94 158 THR A N 1
ATOM 1330 C CA . THR A 1 158 ? -6.023 -14.440 -9.911 1.00 90.94 158 THR A CA 1
ATOM 1331 C C . THR A 1 158 ? -7.288 -14.767 -10.687 1.00 90.94 158 THR A C 1
ATOM 1333 O O . THR A 1 158 ? -7.998 -13.847 -11.078 1.00 90.94 158 THR A O 1
ATOM 1336 N N . VAL A 1 159 ? -7.628 -16.049 -10.828 1.00 92.75 159 VAL A N 1
ATOM 1337 C CA . VAL A 1 159 ? -8.866 -16.478 -11.488 1.00 92.75 159 VAL A CA 1
ATOM 1338 C C . VAL A 1 159 ? -10.077 -16.036 -10.673 1.00 92.75 159 VAL A C 1
ATOM 1340 O O . VAL A 1 159 ? -11.032 -15.491 -11.225 1.00 92.75 159 VAL A O 1
ATOM 1343 N N . LEU A 1 160 ? -10.048 -16.237 -9.352 1.00 94.75 160 LEU A N 1
ATOM 1344 C CA . LEU A 1 160 ? -11.102 -15.738 -8.475 1.00 94.75 160 LEU A CA 1
ATOM 1345 C C . LEU A 1 160 ? -11.136 -14.208 -8.457 1.00 94.75 160 LEU A C 1
ATOM 1347 O O . LEU A 1 160 ? -12.217 -13.625 -8.497 1.00 94.75 160 LEU A O 1
ATOM 1351 N N . LEU A 1 161 ? -9.970 -13.560 -8.420 1.00 93.94 161 LEU A N 1
ATOM 1352 C CA . LEU A 1 161 ? -9.882 -12.103 -8.410 1.00 93.94 161 LEU A CA 1
ATOM 1353 C C . LEU A 1 161 ? -10.530 -11.480 -9.657 1.00 93.94 161 LEU A C 1
ATOM 1355 O O . LEU A 1 161 ? -11.317 -10.546 -9.525 1.00 93.94 161 LEU A O 1
ATOM 1359 N N . GLU A 1 162 ? -10.261 -12.030 -10.843 1.00 92.88 162 GLU A N 1
ATOM 1360 C CA . GLU A 1 162 ? -10.884 -11.618 -12.109 1.00 92.88 162 GLU A CA 1
ATOM 1361 C C . GLU A 1 162 ? -12.406 -11.774 -12.082 1.00 92.88 162 GLU A C 1
ATOM 1363 O O . GLU A 1 162 ? -13.130 -10.842 -12.431 1.00 92.88 162 GLU A O 1
ATOM 1368 N N . LYS A 1 163 ? -12.897 -12.923 -11.599 1.00 93.75 163 LYS A N 1
ATOM 1369 C CA . LYS A 1 163 ? -14.339 -13.168 -11.457 1.00 93.75 163 LYS A CA 1
ATOM 1370 C C . LYS A 1 163 ? -14.998 -12.163 -10.520 1.00 93.75 163 LYS A C 1
ATOM 1372 O O . LYS A 1 163 ? -16.079 -11.679 -10.827 1.00 93.75 163 LYS A O 1
ATOM 1377 N N . LEU A 1 164 ? -14.363 -11.849 -9.391 1.00 94.25 164 LEU A N 1
ATOM 1378 C CA . LEU A 1 164 ? -14.910 -10.910 -8.414 1.00 94.25 164 LEU A CA 1
ATOM 1379 C C . LEU A 1 164 ? -14.974 -9.484 -8.971 1.00 94.25 164 LEU A C 1
ATOM 1381 O O . LEU A 1 164 ? -15.996 -8.832 -8.819 1.00 94.25 164 LEU A O 1
ATOM 1385 N N . ILE A 1 165 ? -13.948 -9.029 -9.696 1.00 92.00 165 ILE A N 1
ATOM 1386 C CA . ILE A 1 165 ? -13.927 -7.684 -10.305 1.00 92.00 165 ILE A CA 1
ATOM 1387 C C . ILE A 1 165 ? -15.061 -7.459 -11.316 1.00 92.00 165 ILE A C 1
ATOM 1389 O O . ILE A 1 165 ? -15.449 -6.311 -11.558 1.00 92.00 165 ILE A O 1
ATOM 1393 N N . GLN A 1 166 ? -15.567 -8.537 -11.915 1.00 88.75 166 GLN A N 1
ATOM 1394 C CA . GLN A 1 166 ? -16.668 -8.524 -12.878 1.00 88.75 166 GLN A CA 1
ATOM 1395 C C . GLN A 1 166 ? -18.025 -8.878 -12.250 1.00 88.75 166 GLN A C 1
ATOM 1397 O O . GLN A 1 166 ? -19.044 -8.776 -12.926 1.00 88.75 166 GLN A O 1
ATOM 1402 N N . ALA A 1 167 ? -18.050 -9.325 -10.993 1.00 88.88 167 ALA A N 1
ATOM 1403 C CA . ALA A 1 167 ? -19.259 -9.810 -10.347 1.00 88.88 167 ALA A CA 1
ATOM 1404 C C . ALA A 1 167 ? -20.093 -8.674 -9.751 1.00 88.88 167 ALA A C 1
ATOM 1406 O O . ALA A 1 167 ? -19.564 -7.696 -9.218 1.00 88.88 167 ALA A O 1
ATOM 1407 N N . ASP A 1 168 ? -21.409 -8.876 -9.750 1.00 82.56 168 ASP A N 1
ATOM 1408 C CA . ASP A 1 168 ? -22.331 -8.027 -9.009 1.00 82.56 168 ASP A CA 1
ATOM 1409 C C . ASP A 1 168 ? -22.136 -8.166 -7.494 1.00 82.56 168 ASP A C 1
ATOM 1411 O O . ASP A 1 168 ? -21.702 -9.191 -6.952 1.00 82.56 168 ASP A O 1
ATOM 1415 N N . GLU A 1 169 ? -22.499 -7.108 -6.778 1.00 80.94 169 GLU A N 1
ATOM 1416 C CA . GLU A 1 169 ? -22.446 -7.093 -5.328 1.00 80.94 169 GLU A CA 1
ATOM 1417 C C . GLU A 1 169 ? -23.505 -8.008 -4.705 1.00 80.94 169 GLU A C 1
ATOM 1419 O O . GLU A 1 169 ? -24.711 -7.845 -4.896 1.00 80.94 169 GLU A O 1
ATOM 1424 N N . ALA A 1 170 ? -23.057 -8.938 -3.861 1.00 76.06 170 ALA A N 1
ATOM 1425 C CA . ALA A 1 170 ? -23.968 -9.676 -3.001 1.00 76.06 170 ALA A CA 1
ATOM 1426 C C . ALA A 1 170 ? -24.590 -8.726 -1.965 1.00 76.06 170 ALA A C 1
ATOM 1428 O O . ALA A 1 170 ? -23.872 -7.953 -1.327 1.00 76.06 170 ALA A O 1
ATOM 1429 N N . LYS A 1 171 ? -25.905 -8.833 -1.730 1.00 77.00 171 LYS A N 1
ATOM 1430 C CA . LYS A 1 171 ? -26.554 -8.168 -0.590 1.00 77.00 171 LYS A CA 1
ATOM 1431 C C . LYS A 1 171 ? -25.991 -8.725 0.712 1.00 77.00 171 LYS A C 1
ATOM 1433 O O . LYS A 1 171 ? -25.963 -9.942 0.908 1.00 77.00 171 LYS A O 1
ATOM 1438 N N . THR A 1 172 ? -25.579 -7.842 1.616 1.00 70.44 172 THR A N 1
ATOM 1439 C CA . THR A 1 172 ? -24.998 -8.251 2.896 1.00 70.44 172 THR A CA 1
ATOM 1440 C C . THR A 1 172 ? -25.513 -7.444 4.071 1.00 70.44 172 THR A C 1
ATOM 1442 O O . THR A 1 172 ? -25.756 -6.247 3.916 1.00 70.44 172 THR A O 1
ATOM 1445 N N . PRO A 1 173 ? -25.628 -8.071 5.258 1.00 69.06 173 PRO A N 1
ATOM 1446 C CA . PRO A 1 173 ? -25.884 -7.347 6.493 1.00 69.06 173 PRO A CA 1
ATOM 1447 C C . PRO A 1 173 ? -24.793 -6.295 6.749 1.00 69.06 173 PRO A C 1
ATOM 1449 O O . PRO A 1 173 ? -23.631 -6.531 6.403 1.00 69.06 173 PRO A O 1
ATOM 1452 N N . PRO A 1 174 ? -25.136 -5.157 7.370 1.00 72.75 174 PRO A N 1
ATOM 1453 C CA . PRO A 1 174 ? -24.149 -4.160 7.765 1.00 72.75 174 PRO A CA 1
ATOM 1454 C C . PRO A 1 174 ? -23.238 -4.699 8.880 1.00 72.75 174 PRO A C 1
ATOM 1456 O O . PRO A 1 174 ? -23.564 -5.673 9.559 1.00 72.75 174 PRO A O 1
ATOM 1459 N N . SER A 1 175 ? -22.133 -4.004 9.156 1.00 80.94 175 SER A N 1
ATOM 1460 C CA . SER A 1 175 ? -21.255 -4.275 10.311 1.00 80.94 175 SER A CA 1
ATOM 1461 C C . SER A 1 175 ? -21.917 -3.998 11.674 1.00 80.94 175 SER A C 1
ATOM 1463 O O . SER A 1 175 ? -21.270 -4.094 12.716 1.00 80.94 175 SER A O 1
ATOM 1465 N N . PHE A 1 176 ? -23.199 -3.611 11.695 1.00 84.38 176 PHE A N 1
ATOM 1466 C CA . PHE A 1 176 ? -23.927 -3.150 12.883 1.00 84.38 176 PHE A CA 1
ATOM 1467 C C . PHE A 1 176 ? -23.172 -2.053 13.654 1.00 84.38 176 PHE A C 1
ATOM 1469 O O . PHE A 1 176 ? -23.114 -2.064 14.887 1.00 84.38 176 PHE A O 1
ATOM 1476 N N . GLY A 1 177 ? -22.545 -1.138 12.905 1.00 86.62 177 GLY A N 1
ATOM 1477 C CA . GLY A 1 177 ? -21.763 -0.023 13.438 1.00 86.62 177 GLY A CA 1
ATOM 1478 C C . GLY A 1 177 ? -20.404 -0.418 14.015 1.00 86.62 177 GLY A C 1
ATOM 1479 O O . GLY A 1 177 ? -19.739 0.431 14.604 1.00 86.62 177 GLY A O 1
ATOM 1480 N N . LYS A 1 178 ? -19.981 -1.685 13.880 1.00 94.25 178 LYS A N 1
ATOM 1481 C CA . LYS A 1 178 ? -18.656 -2.100 14.334 1.00 94.25 178 LYS A CA 1
ATOM 1482 C C . LYS A 1 178 ? -17.584 -1.591 13.372 1.00 94.25 178 LYS A C 1
ATOM 1484 O O . LYS A 1 178 ? -17.646 -1.892 12.175 1.00 94.25 178 LYS A O 1
ATOM 1489 N N . LYS A 1 179 ? -16.572 -0.902 13.904 1.00 95.69 179 LYS A N 1
ATOM 1490 C CA . LYS A 1 179 ? -15.460 -0.349 13.119 1.00 95.69 179 LYS A CA 1
ATOM 1491 C C . LYS A 1 179 ? -14.125 -0.458 13.853 1.00 95.69 179 LYS A C 1
ATOM 1493 O O . LYS A 1 179 ? -14.044 -0.256 15.060 1.00 95.69 179 LYS A O 1
ATOM 1498 N N . VAL A 1 180 ? -13.074 -0.777 13.111 1.00 96.81 180 VAL A N 1
ATOM 1499 C CA . VAL A 1 180 ? -11.687 -0.764 13.575 1.00 96.81 180 VAL A CA 1
ATOM 1500 C C . VAL A 1 180 ? -10.929 0.304 12.801 1.00 96.81 180 VAL A C 1
ATOM 1502 O O . VAL A 1 180 ? -10.858 0.246 11.573 1.00 96.81 180 VAL A O 1
ATOM 1505 N N . PHE A 1 181 ? -10.329 1.241 13.527 1.00 96.44 181 PHE A N 1
ATOM 1506 C CA . PHE A 1 181 ? -9.357 2.184 12.989 1.00 96.44 181 PHE A CA 1
ATOM 1507 C C . PHE A 1 181 ? -7.956 1.630 13.232 1.00 96.44 181 PHE A C 1
ATOM 1509 O O . PHE A 1 181 ? -7.553 1.474 14.379 1.00 96.44 181 PHE A O 1
ATOM 1516 N N . LEU A 1 182 ? -7.205 1.317 12.180 1.00 95.25 182 LEU A N 1
ATOM 1517 C CA . LEU A 1 182 ? -5.798 0.939 12.292 1.00 95.25 182 LEU A CA 1
ATOM 1518 C C . LEU A 1 182 ? -4.935 2.162 11.987 1.00 95.25 182 LEU A C 1
ATOM 1520 O O . LEU A 1 182 ? -4.872 2.599 10.837 1.00 95.25 182 LEU A O 1
ATOM 1524 N N . THR A 1 183 ? -4.266 2.719 12.995 1.00 93.12 183 THR A N 1
ATOM 1525 C CA . THR A 1 183 ? -3.379 3.867 12.785 1.00 93.12 183 THR A CA 1
ATOM 1526 C C . THR A 1 183 ? -1.974 3.407 12.429 1.00 93.12 183 THR A C 1
ATOM 1528 O O . THR A 1 183 ? -1.358 2.634 13.160 1.00 93.12 183 THR A O 1
ATOM 1531 N N . LEU A 1 184 ? -1.447 3.909 11.313 1.00 90.25 184 LEU A N 1
ATOM 1532 C CA . LEU A 1 184 ? -0.113 3.592 10.814 1.00 90.25 184 LEU A CA 1
ATOM 1533 C C . LEU A 1 184 ? 0.718 4.861 10.696 1.00 90.25 184 LEU A C 1
ATOM 1535 O O . LEU A 1 184 ? 0.320 5.817 10.039 1.00 90.25 184 LEU A O 1
ATOM 1539 N N . GLY A 1 185 ? 1.901 4.854 11.292 1.00 88.06 185 GLY A N 1
ATOM 1540 C CA . GLY A 1 185 ? 2.857 5.948 11.184 1.00 88.06 185 GLY A CA 1
ATOM 1541 C C . GLY A 1 185 ? 3.971 5.818 12.218 1.00 88.06 185 GLY A C 1
ATOM 1542 O O . GLY A 1 185 ? 3.796 5.113 13.220 1.00 88.06 185 GLY A O 1
ATOM 1543 N N . PRO A 1 186 ? 5.111 6.486 12.003 1.00 84.94 186 PRO A N 1
ATOM 1544 C CA . PRO A 1 186 ? 6.223 6.485 12.946 1.00 84.94 186 PRO A CA 1
ATOM 1545 C C . PRO A 1 186 ? 5.835 7.139 14.283 1.00 84.94 186 PRO A C 1
ATOM 1547 O O . PRO A 1 186 ? 4.772 7.757 14.417 1.00 84.94 186 PRO A O 1
ATOM 1550 N N . ALA A 1 187 ? 6.672 6.981 15.310 1.00 83.12 187 ALA A N 1
ATOM 1551 C CA . ALA A 1 187 ? 6.535 7.772 16.534 1.00 83.12 187 ALA A CA 1
ATOM 1552 C C . ALA A 1 187 ? 6.554 9.283 16.209 1.00 83.12 187 ALA A C 1
ATOM 1554 O O . ALA A 1 187 ? 7.054 9.690 15.160 1.00 83.12 187 ALA A O 1
ATOM 1555 N N . ALA A 1 188 ? 5.927 10.097 17.061 1.00 85.31 188 ALA A N 1
ATOM 1556 C CA . ALA A 1 188 ? 5.760 11.544 16.866 1.00 85.31 188 ALA A CA 1
ATOM 1557 C C . ALA A 1 188 ? 5.012 11.991 15.584 1.00 85.31 188 ALA A C 1
ATOM 1559 O O . ALA A 1 188 ? 4.925 13.182 15.285 1.00 85.31 188 ALA A O 1
ATOM 1560 N N . SER A 1 189 ? 4.366 11.073 14.853 1.00 87.38 189 SER A N 1
ATOM 1561 C CA . SER A 1 189 ? 3.556 11.410 13.670 1.00 87.38 189 SER A CA 1
ATOM 1562 C C . SER A 1 189 ? 2.173 11.988 13.996 1.00 87.38 189 SER A C 1
ATOM 1564 O O . SER A 1 189 ? 1.328 12.068 13.114 1.00 87.38 189 SER A O 1
ATOM 1566 N N . GLY A 1 190 ? 1.889 12.325 15.258 1.00 87.44 190 GLY A N 1
ATOM 1567 C CA . GLY A 1 190 ? 0.614 12.928 15.664 1.00 87.44 190 GLY A CA 1
ATOM 1568 C C . GLY A 1 190 ? -0.585 11.974 15.762 1.00 87.44 190 GLY A C 1
ATOM 1569 O O . GLY A 1 190 ? -1.697 12.455 15.942 1.00 87.44 190 GLY A O 1
ATOM 1570 N N . LYS A 1 191 ? -0.392 10.643 15.695 1.00 88.50 191 LYS A N 1
ATOM 1571 C CA . LYS A 1 191 ? -1.492 9.650 15.772 1.00 88.50 191 LYS A CA 1
ATOM 1572 C C . LYS A 1 191 ? -2.373 9.851 17.005 1.00 88.50 191 LYS A C 1
ATOM 1574 O O . LYS A 1 191 ? -3.585 9.977 16.887 1.00 88.50 191 LYS A O 1
ATOM 1579 N N . THR A 1 192 ? -1.743 9.907 18.180 1.00 87.75 192 THR A N 1
ATOM 1580 C CA . THR A 1 192 ? -2.429 10.060 19.469 1.00 87.75 192 THR A CA 1
ATOM 1581 C C . THR A 1 192 ? -3.230 11.355 19.530 1.00 87.75 192 THR A C 1
ATOM 1583 O O . THR A 1 192 ? -4.396 11.318 19.902 1.00 87.75 192 THR A O 1
ATOM 1586 N N . ALA A 1 193 ? -2.626 12.475 19.120 1.00 89.06 193 ALA A N 1
ATOM 1587 C CA . ALA A 1 193 ? -3.281 13.781 19.125 1.00 89.06 193 ALA A CA 1
ATOM 1588 C C . ALA A 1 193 ? -4.479 13.814 18.165 1.00 89.06 193 ALA A C 1
ATOM 1590 O O . ALA A 1 193 ? -5.568 14.210 18.561 1.00 89.06 193 ALA A O 1
ATOM 1591 N N . PHE A 1 194 ? -4.308 13.308 16.940 1.00 91.19 194 PHE A N 1
ATOM 1592 C CA . PHE A 1 194 ? -5.386 13.247 15.956 1.00 91.19 194 PHE A CA 1
ATOM 1593 C C . PHE A 1 194 ? -6.569 12.403 16.438 1.00 91.19 194 PHE A C 1
ATOM 1595 O O . PHE A 1 194 ? -7.716 12.814 16.273 1.00 91.19 194 PHE A O 1
ATOM 1602 N N . LEU A 1 195 ? -6.302 11.235 17.036 1.00 90.75 195 LEU A N 1
ATOM 1603 C CA . LEU A 1 195 ? -7.355 10.396 17.606 1.00 90.75 195 LEU A CA 1
ATOM 1604 C C . LEU A 1 195 ? -8.059 11.092 18.773 1.00 90.75 195 LEU A C 1
ATOM 1606 O O . LEU A 1 195 ? -9.279 11.064 18.818 1.00 90.75 195 LEU A O 1
ATOM 1610 N N . ALA A 1 196 ? -7.324 11.744 19.677 1.00 90.50 196 ALA A N 1
ATOM 1611 C CA . ALA A 1 196 ? -7.923 12.464 20.800 1.00 90.50 196 ALA A CA 1
ATOM 1612 C C . ALA A 1 196 ? -8.816 13.632 20.344 1.00 90.50 196 ALA A C 1
ATOM 1614 O O . ALA A 1 196 ? -9.850 13.884 20.952 1.00 90.50 196 ALA A O 1
ATOM 1615 N N . GLU A 1 197 ? -8.438 14.322 19.266 1.00 92.00 197 GLU A N 1
ATOM 1616 C CA . GLU A 1 197 ? -9.195 15.451 18.717 1.00 92.00 197 GLU A CA 1
ATOM 1617 C C . GLU A 1 197 ? -10.430 15.006 17.918 1.00 92.00 197 GLU A C 1
ATOM 1619 O O . GLU A 1 197 ? -11.522 15.532 18.114 1.00 92.00 197 GLU A O 1
ATOM 1624 N N . ASN A 1 198 ? -10.272 14.033 17.016 1.00 92.19 198 ASN A N 1
ATOM 1625 C CA . ASN A 1 198 ? -11.323 13.649 16.063 1.00 92.19 198 ASN A CA 1
ATOM 1626 C C . ASN A 1 198 ? -12.206 12.504 16.578 1.00 92.19 198 ASN A C 1
ATOM 1628 O O . ASN A 1 198 ? -13.324 12.317 16.101 1.00 92.19 198 ASN A O 1
ATOM 1632 N N . TYR A 1 199 ? -11.697 11.724 17.533 1.00 91.50 199 TYR A N 1
ATOM 1633 C CA . TYR A 1 199 ? -12.337 10.531 18.077 1.00 91.50 199 TYR A CA 1
ATOM 1634 C C . TYR A 1 199 ? -12.128 10.424 19.607 1.00 91.50 199 TYR A C 1
ATOM 1636 O O . TYR A 1 199 ? -11.606 9.410 20.078 1.00 91.50 199 TYR A O 1
ATOM 1644 N N . PRO A 1 200 ? -12.523 11.438 20.404 1.00 90.00 200 PRO A N 1
ATOM 1645 C CA . PRO A 1 200 ? -12.204 11.517 21.838 1.00 90.00 200 PRO A CA 1
ATOM 1646 C C . PRO A 1 200 ? -12.714 10.325 22.663 1.00 90.00 200 PRO A C 1
ATOM 1648 O O . PRO A 1 200 ? -12.054 9.904 23.610 1.00 90.00 200 PRO A O 1
ATOM 1651 N N . ASP A 1 201 ? -13.852 9.741 22.279 1.00 90.06 201 ASP A N 1
ATOM 1652 C CA . ASP A 1 201 ? -14.477 8.611 22.984 1.00 90.06 201 ASP A CA 1
ATOM 1653 C C . ASP A 1 201 ? -14.023 7.233 22.465 1.00 90.06 201 ASP A C 1
ATOM 1655 O O . ASP A 1 201 ? -14.520 6.188 22.903 1.00 90.06 201 ASP A O 1
ATOM 1659 N N . LEU A 1 202 ? -13.114 7.200 21.486 1.00 92.81 202 LEU A N 1
ATOM 1660 C CA . LEU A 1 202 ? -12.707 5.963 20.834 1.00 92.81 202 LEU A CA 1
ATOM 1661 C C . LEU A 1 202 ? -11.795 5.147 21.745 1.00 92.81 202 LEU A C 1
ATOM 1663 O O . LEU A 1 202 ? -10.725 5.589 22.161 1.00 92.81 202 LEU A O 1
ATOM 1667 N N . PHE A 1 203 ? -12.195 3.903 22.006 1.00 94.38 203 PHE A N 1
ATOM 1668 C CA . PHE A 1 203 ? -11.387 3.000 22.811 1.00 94.38 203 PHE A CA 1
ATOM 1669 C C . PHE A 1 203 ? -10.121 2.607 22.049 1.00 94.38 203 PHE A C 1
ATOM 1671 O O . PHE A 1 203 ? -10.170 1.896 21.040 1.00 94.38 203 PHE A O 1
ATOM 1678 N N . ARG A 1 204 ? -8.985 3.103 22.532 1.00 93.38 204 ARG A N 1
ATOM 1679 C CA . ARG A 1 204 ? -7.668 2.873 21.952 1.00 93.38 204 ARG A CA 1
ATOM 1680 C C . ARG A 1 204 ? -7.014 1.649 22.581 1.00 93.38 204 ARG A C 1
ATOM 1682 O O . ARG A 1 204 ? -6.994 1.497 23.795 1.00 93.38 204 ARG A O 1
ATOM 1689 N N . ILE A 1 205 ? -6.431 0.823 21.727 1.00 92.94 205 ILE A N 1
ATOM 1690 C CA . ILE A 1 205 ? -5.707 -0.391 22.074 1.00 92.94 205 ILE A CA 1
ATOM 1691 C C . ILE A 1 205 ? -4.291 -0.245 21.523 1.00 92.94 205 ILE A C 1
ATOM 1693 O O . ILE A 1 205 ? -4.113 -0.145 20.307 1.00 92.94 205 ILE A O 1
ATOM 1697 N N . ASP A 1 206 ? -3.287 -0.236 22.397 1.00 89.31 206 ASP A N 1
ATOM 1698 C CA . ASP A 1 206 ? -1.893 -0.342 21.967 1.00 89.31 206 ASP A CA 1
ATOM 1699 C C . ASP A 1 206 ? -1.581 -1.813 21.661 1.00 89.31 206 ASP A C 1
ATOM 1701 O O . ASP A 1 206 ? -1.701 -2.692 22.517 1.00 89.31 206 ASP A O 1
ATOM 1705 N N . LEU A 1 207 ? -1.194 -2.106 20.419 1.00 88.94 207 LEU A N 1
ATOM 1706 C CA . LEU A 1 207 ? -0.857 -3.471 20.015 1.00 88.94 207 LEU A CA 1
ATOM 1707 C C . LEU A 1 207 ? 0.343 -4.024 20.807 1.00 88.94 207 LEU A C 1
ATOM 1709 O O . LEU A 1 207 ? 0.402 -5.227 21.068 1.00 88.94 207 LEU A O 1
ATOM 1713 N N . ALA A 1 208 ? 1.267 -3.166 21.249 1.00 83.88 208 ALA A N 1
ATOM 1714 C CA . ALA A 1 208 ? 2.418 -3.574 22.049 1.00 83.88 208 ALA A CA 1
ATOM 1715 C C . ALA A 1 208 ? 2.013 -4.114 23.431 1.00 83.88 208 ALA A C 1
ATOM 1717 O O . ALA A 1 208 ? 2.590 -5.102 23.881 1.00 83.88 208 ALA A O 1
ATOM 1718 N N . GLU A 1 209 ? 0.982 -3.550 24.069 1.00 87.12 209 GLU A N 1
ATOM 1719 C CA . GLU A 1 209 ? 0.459 -4.035 25.362 1.00 87.12 209 GLU A CA 1
ATOM 1720 C C . GLU A 1 209 ? -0.126 -5.452 25.262 1.00 87.12 209 GLU A C 1
ATOM 1722 O O . GLU A 1 209 ? -0.184 -6.193 26.243 1.00 87.12 209 GLU A O 1
ATOM 1727 N N . HIS A 1 210 ? -0.503 -5.866 24.051 1.00 87.69 210 HIS A N 1
ATOM 1728 C CA . HIS A 1 210 ? -0.976 -7.212 23.748 1.00 87.69 210 HIS A CA 1
ATOM 1729 C C . HIS A 1 210 ? 0.128 -8.154 23.230 1.00 87.69 210 HIS A C 1
ATOM 1731 O O . HIS A 1 210 ? -0.171 -9.260 22.771 1.00 87.69 210 HIS A O 1
ATOM 1737 N N . GLY A 1 211 ? 1.403 -7.756 23.319 1.00 82.00 211 GLY A N 1
ATOM 1738 C CA . GLY A 1 211 ? 2.544 -8.552 22.853 1.00 82.00 211 GLY A CA 1
ATOM 1739 C C . GLY A 1 211 ? 2.649 -8.633 21.329 1.00 82.00 211 GLY A C 1
ATOM 1740 O O . GLY A 1 211 ? 3.136 -9.630 20.798 1.00 82.00 211 GLY A O 1
ATOM 1741 N N . LEU A 1 212 ? 2.142 -7.614 20.627 1.00 83.12 212 LEU A N 1
ATOM 1742 C CA . LEU A 1 212 ? 2.252 -7.439 19.177 1.00 83.12 212 LEU A CA 1
ATOM 1743 C C . LEU A 1 212 ? 3.174 -6.249 18.842 1.00 83.12 212 LEU A C 1
ATOM 1745 O O . LEU A 1 212 ? 2.897 -5.476 17.923 1.00 83.12 212 LEU A O 1
ATOM 1749 N N . ALA A 1 213 ? 4.250 -6.070 19.616 1.00 71.56 213 ALA A N 1
ATOM 1750 C CA . ALA A 1 213 ? 5.280 -5.064 19.365 1.00 71.56 213 ALA A CA 1
ATOM 1751 C C . ALA A 1 213 ? 6.305 -5.567 18.340 1.00 71.56 213 ALA A C 1
ATOM 1753 O O . ALA A 1 213 ? 6.666 -6.736 18.363 1.00 71.56 213 ALA A O 1
ATOM 1754 N N . GLU A 1 214 ? 6.842 -4.686 17.492 1.00 61.34 214 GLU A N 1
ATOM 1755 C CA . GLU A 1 214 ? 7.784 -5.053 16.417 1.00 61.34 214 GLU A CA 1
ATOM 1756 C C . GLU A 1 214 ? 9.015 -5.844 16.912 1.00 61.34 214 GLU A C 1
ATOM 1758 O O . GLU A 1 214 ? 9.455 -6.773 16.237 1.00 61.34 214 GLU A O 1
ATOM 1763 N N . SER A 1 215 ? 9.503 -5.565 18.130 1.00 58.62 215 SER A N 1
ATOM 1764 C CA . SER A 1 215 ? 10.587 -6.314 18.793 1.00 58.62 215 SER A CA 1
ATOM 1765 C C . SER A 1 215 ? 10.250 -7.782 19.084 1.00 58.62 215 SER A C 1
ATOM 1767 O O . SER A 1 215 ? 11.149 -8.618 19.147 1.00 58.62 215 SER A O 1
ATOM 1769 N N . ASP A 1 216 ? 8.965 -8.097 19.236 1.00 53.25 216 ASP A N 1
ATOM 1770 C CA . ASP A 1 216 ? 8.451 -9.424 19.592 1.00 53.25 216 ASP A CA 1
ATOM 1771 C C . ASP A 1 216 ? 8.021 -10.227 18.346 1.00 53.25 216 ASP A C 1
ATOM 1773 O O . ASP A 1 216 ? 7.807 -11.440 18.410 1.00 53.25 216 ASP A O 1
ATOM 1777 N N . LEU A 1 217 ? 7.919 -9.561 17.187 1.00 60.69 217 LEU A N 1
ATOM 1778 C CA . LEU A 1 217 ? 7.379 -10.081 15.922 1.00 60.69 217 LEU A CA 1
ATOM 1779 C C . LEU A 1 217 ? 8.421 -10.829 15.050 1.00 60.69 217 LEU A C 1
ATOM 1781 O O . LEU A 1 217 ? 8.232 -11.036 13.855 1.00 60.69 217 LEU A O 1
ATOM 1785 N N . GLY A 1 218 ? 9.526 -11.300 15.635 1.00 58.03 218 GLY A N 1
ATOM 1786 C CA . GLY A 1 218 ? 10.582 -12.037 14.916 1.00 58.03 218 GLY A CA 1
ATOM 1787 C C . GLY A 1 218 ? 10.294 -13.524 14.650 1.00 58.03 218 GLY A C 1
ATOM 1788 O O . GLY A 1 218 ? 11.066 -14.185 13.955 1.00 58.03 218 GLY A O 1
ATOM 1789 N N . ASN A 1 219 ? 9.211 -14.078 15.210 1.00 68.94 219 ASN A N 1
ATOM 1790 C CA . ASN A 1 219 ? 8.878 -15.503 15.122 1.00 68.94 219 ASN A CA 1
ATOM 1791 C C . ASN A 1 219 ? 7.422 -15.721 14.683 1.00 68.94 219 ASN A C 1
ATOM 1793 O O . ASN A 1 219 ? 6.499 -15.610 15.490 1.00 68.94 219 ASN A O 1
ATOM 1797 N N . ALA A 1 220 ? 7.233 -16.143 13.428 1.00 69.69 220 ALA A N 1
ATOM 1798 C CA . ALA A 1 220 ? 5.923 -16.359 12.806 1.00 69.69 220 ALA A CA 1
ATOM 1799 C C . ALA A 1 220 ? 4.954 -17.241 13.618 1.00 69.69 220 ALA A C 1
ATOM 1801 O O . ALA A 1 220 ? 3.737 -17.028 13.579 1.00 69.69 220 ALA A O 1
ATOM 1802 N N . PHE A 1 221 ? 5.473 -18.217 14.370 1.00 72.94 221 PHE A N 1
ATOM 1803 C CA . PHE A 1 221 ? 4.659 -19.067 15.238 1.00 72.94 221 PHE A CA 1
ATOM 1804 C C . PHE A 1 221 ? 4.097 -18.286 16.432 1.00 72.94 221 PHE A C 1
ATOM 1806 O O . PHE A 1 221 ? 2.898 -18.353 16.714 1.00 72.94 221 PHE A O 1
ATOM 1813 N N . TYR A 1 222 ? 4.949 -17.509 17.106 1.00 76.81 222 TYR A N 1
ATOM 1814 C CA . TYR A 1 222 ? 4.552 -16.686 18.247 1.00 76.81 222 TYR A CA 1
ATOM 1815 C C . TYR A 1 222 ? 3.553 -15.602 17.831 1.00 76.81 222 TYR A C 1
ATOM 1817 O O . TYR A 1 222 ? 2.515 -15.441 18.472 1.00 76.81 222 TYR A O 1
ATOM 1825 N N . GLU A 1 223 ? 3.806 -14.944 16.698 1.00 76.00 223 GLU A N 1
ATOM 1826 C CA . GLU A 1 223 ? 2.903 -13.939 16.131 1.00 76.00 223 GLU A CA 1
ATOM 1827 C C . GLU A 1 223 ? 1.510 -14.512 15.852 1.00 76.00 223 GLU A C 1
ATOM 1829 O O . GLU A 1 223 ? 0.497 -13.905 16.193 1.00 76.00 223 GLU A O 1
ATOM 1834 N N . SER A 1 224 ? 1.445 -15.708 15.258 1.00 81.69 224 SER A N 1
ATOM 1835 C CA . SER A 1 224 ? 0.171 -16.359 14.939 1.00 81.69 224 SER A CA 1
ATOM 1836 C C . SER A 1 224 ? -0.624 -16.673 16.205 1.00 81.69 224 SER A C 1
ATOM 1838 O O . SER A 1 224 ? -1.825 -16.408 16.262 1.00 81.69 224 SER A O 1
ATOM 1840 N N . ARG A 1 225 ? 0.043 -17.169 17.254 1.00 86.44 225 ARG A N 1
ATOM 1841 C CA . ARG A 1 225 ? -0.584 -17.400 18.561 1.00 86.44 225 ARG A CA 1
ATOM 1842 C C . ARG A 1 225 ? -1.086 -16.096 19.184 1.00 86.44 225 ARG A C 1
ATOM 1844 O O . ARG A 1 225 ? -2.225 -16.047 19.644 1.00 86.44 225 ARG A O 1
ATOM 1851 N N . LYS A 1 226 ? -0.275 -15.036 19.163 1.00 89.31 226 LYS A N 1
ATOM 1852 C CA . LYS A 1 226 ? -0.651 -13.732 19.721 1.00 89.31 226 LYS A CA 1
ATOM 1853 C C . LYS A 1 226 ? -1.813 -13.089 18.978 1.00 89.31 226 LYS A C 1
ATOM 1855 O O . LYS A 1 226 ? -2.697 -12.538 19.620 1.00 89.31 226 LYS A O 1
ATOM 1860 N N . LEU A 1 227 ? -1.888 -13.230 17.655 1.00 90.31 227 LEU A N 1
ATOM 1861 C CA . LEU A 1 227 ? -3.046 -12.782 16.877 1.00 90.31 227 LEU A CA 1
ATOM 1862 C C . LEU A 1 227 ? -4.328 -13.542 17.245 1.00 90.31 227 LEU A C 1
ATOM 1864 O O . LEU A 1 227 ? -5.398 -12.934 17.293 1.00 90.31 227 LEU A O 1
ATOM 1868 N N . VAL A 1 228 ? -4.239 -14.845 17.537 1.00 91.25 228 VAL A N 1
ATOM 1869 C CA . VAL A 1 228 ? -5.385 -15.628 18.030 1.00 91.25 228 VAL A CA 1
ATOM 1870 C C . VAL A 1 228 ? -5.825 -15.131 19.406 1.00 91.25 228 VAL A C 1
ATOM 1872 O O . VAL A 1 228 ? -7.012 -14.878 19.595 1.00 91.25 228 VAL A O 1
ATOM 1875 N N . GLU A 1 229 ? -4.900 -14.937 20.348 1.00 92.88 229 GLU A N 1
ATOM 1876 C CA . GLU A 1 229 ? -5.198 -14.366 21.673 1.00 92.88 229 GLU A CA 1
ATOM 1877 C C . GLU A 1 229 ? -5.843 -12.975 21.530 1.00 92.88 229 GLU A C 1
ATOM 1879 O O . GLU A 1 229 ? -6.922 -12.711 22.063 1.00 92.88 229 GLU A O 1
ATOM 1884 N N . PHE A 1 230 ? -5.242 -12.114 20.711 1.00 94.69 230 PHE A N 1
ATOM 1885 C CA . PHE A 1 230 ? -5.714 -10.760 20.457 1.00 94.69 230 PHE A CA 1
ATOM 1886 C C . PHE A 1 230 ? -7.106 -10.712 19.819 1.00 94.69 230 PHE A C 1
ATOM 1888 O O . PHE A 1 230 ? -7.920 -9.871 20.195 1.00 94.69 230 PHE A O 1
ATOM 1895 N N . ARG A 1 231 ? -7.439 -11.649 18.919 1.00 95.62 231 ARG A N 1
ATOM 1896 C CA . ARG A 1 231 ? -8.785 -11.769 18.328 1.00 95.62 231 ARG A CA 1
ATOM 1897 C C . ARG A 1 231 ? -9.879 -11.889 19.394 1.00 95.62 231 ARG A C 1
ATOM 1899 O O . ARG A 1 231 ? -10.960 -11.318 19.226 1.00 95.62 231 ARG A O 1
ATOM 1906 N N . HIS A 1 232 ? -9.613 -12.612 20.483 1.00 95.06 232 HIS A N 1
ATOM 1907 C CA . HIS A 1 232 ? -10.574 -12.781 21.575 1.00 95.06 232 HIS A CA 1
ATOM 1908 C C . HIS A 1 232 ? -10.796 -11.453 22.308 1.00 95.06 232 HIS A C 1
ATOM 1910 O O . HIS A 1 232 ? -11.942 -11.027 22.462 1.00 95.06 232 HIS A O 1
ATOM 1916 N N . PHE A 1 233 ? -9.717 -10.750 22.666 1.00 95.06 233 PHE A N 1
ATOM 1917 C CA . PHE A 1 233 ? -9.796 -9.422 23.286 1.00 95.06 233 PHE A CA 1
ATOM 1918 C C . PHE A 1 233 ? -10.502 -8.406 22.388 1.00 95.06 233 PHE A C 1
ATOM 1920 O O . PHE A 1 233 ? -11.441 -7.741 22.821 1.00 95.06 233 PHE A O 1
ATOM 1927 N N . LEU A 1 234 ? -10.123 -8.346 21.110 1.00 96.12 234 LEU A N 1
ATOM 1928 C CA . LEU A 1 234 ? -10.725 -7.438 20.140 1.00 96.12 234 LEU A CA 1
ATOM 1929 C C . LEU A 1 234 ? -12.234 -7.669 19.997 1.00 96.12 234 LEU A C 1
ATOM 1931 O O . LEU A 1 234 ? -12.998 -6.712 19.908 1.00 96.12 234 LEU A O 1
ATOM 1935 N N . THR A 1 235 ? -12.684 -8.925 20.036 1.00 95.44 235 THR A N 1
ATOM 1936 C CA . THR A 1 235 ? -14.117 -9.256 20.004 1.00 95.44 235 THR A CA 1
ATOM 1937 C C . THR A 1 235 ? -14.855 -8.683 21.218 1.00 95.44 235 THR A C 1
ATOM 1939 O O . THR A 1 235 ? -15.933 -8.104 21.061 1.00 95.44 235 THR A O 1
ATOM 1942 N N . VAL A 1 236 ? -14.274 -8.796 22.418 1.00 95.06 236 VAL A N 1
ATOM 1943 C CA . VAL A 1 236 ? -14.835 -8.213 23.649 1.00 95.06 236 VAL A CA 1
ATOM 1944 C C . VAL A 1 236 ? -14.897 -6.688 23.544 1.00 95.06 236 VAL A C 1
ATOM 1946 O O . VAL A 1 236 ? -15.955 -6.102 23.787 1.00 95.06 236 VAL A O 1
ATOM 1949 N N . TYR A 1 237 ? -13.810 -6.046 23.112 1.00 95.06 237 TYR A N 1
ATOM 1950 C CA . TYR A 1 237 ? -13.759 -4.592 22.962 1.00 95.06 237 TYR A CA 1
ATOM 1951 C C . TYR A 1 237 ? -14.757 -4.080 21.919 1.00 95.06 237 TYR A C 1
ATOM 1953 O O . TYR A 1 237 ? -15.492 -3.136 22.195 1.00 95.06 237 TYR A O 1
ATOM 1961 N N . LEU A 1 238 ? -14.879 -4.742 20.765 1.00 94.94 238 LEU A N 1
ATOM 1962 C CA . LEU A 1 238 ? -15.852 -4.381 19.727 1.00 94.94 238 LEU A CA 1
ATOM 1963 C C . LEU A 1 238 ? -17.304 -4.566 20.180 1.00 94.94 238 LEU A C 1
ATOM 1965 O O . LEU A 1 238 ? -18.180 -3.813 19.757 1.00 94.94 238 LEU A O 1
ATOM 1969 N N . ASN A 1 239 ? -17.589 -5.557 21.026 1.00 93.25 239 ASN A N 1
ATOM 1970 C CA . ASN A 1 239 ? -18.927 -5.731 21.590 1.00 93.25 239 ASN A CA 1
ATOM 1971 C C . ASN A 1 239 ? -19.279 -4.616 22.585 1.00 93.25 239 ASN A C 1
ATOM 1973 O O . ASN A 1 239 ? -20.435 -4.198 22.627 1.00 93.25 239 ASN A O 1
ATOM 1977 N N . ARG A 1 240 ? -18.294 -4.122 23.344 1.00 94.19 240 ARG A N 1
ATOM 1978 C CA . ARG A 1 240 ? -18.478 -3.055 24.338 1.00 94.19 240 ARG A CA 1
ATOM 1979 C C . ARG A 1 240 ? -18.500 -1.654 23.725 1.00 94.19 240 ARG A C 1
ATOM 1981 O O . ARG A 1 240 ? -19.376 -0.869 24.061 1.00 94.19 240 ARG A O 1
ATOM 1988 N N . HIS A 1 241 ? -17.553 -1.346 22.843 1.00 93.69 241 HIS A N 1
ATOM 1989 C CA . HIS A 1 241 ? -17.307 0.014 22.351 1.00 93.69 241 HIS A CA 1
ATOM 1990 C C . HIS A 1 241 ? -17.848 0.271 20.944 1.00 93.69 241 HIS A C 1
ATOM 1992 O O . HIS A 1 241 ? -17.957 1.426 20.548 1.00 93.69 241 HIS A O 1
ATOM 1998 N N . ARG A 1 242 ? -18.212 -0.780 20.188 1.00 93.25 242 ARG A N 1
ATOM 1999 C CA . ARG A 1 242 ? -18.551 -0.760 18.746 1.00 93.25 242 ARG A CA 1
ATOM 2000 C C . ARG A 1 242 ? -17.397 -0.319 17.851 1.00 93.25 242 ARG A C 1
ATOM 2002 O O . ARG A 1 242 ? -17.100 -1.008 16.881 1.00 93.25 242 ARG A O 1
ATOM 2009 N N . GLN A 1 243 ? -16.726 0.771 18.185 1.00 95.31 243 GLN A N 1
ATOM 2010 C CA . GLN A 1 243 ? -15.583 1.296 17.464 1.00 95.31 243 GLN A CA 1
ATOM 2011 C C . GLN A 1 243 ? -14.342 1.251 18.348 1.00 95.31 243 GLN A C 1
ATOM 2013 O O . GLN A 1 243 ? -14.414 1.558 19.538 1.00 95.31 243 GLN A O 1
ATOM 2018 N N . VAL A 1 244 ? -13.210 0.848 17.776 1.00 96.62 244 VAL A N 1
ATOM 2019 C CA . VAL A 1 244 ? -11.923 0.804 18.483 1.00 96.62 244 VAL A CA 1
ATOM 2020 C C . VAL A 1 244 ? -10.792 1.288 17.580 1.00 96.62 244 VAL A C 1
ATOM 2022 O O . VAL A 1 244 ? -10.833 1.077 16.365 1.00 96.62 244 VAL A O 1
ATOM 2025 N N . ALA A 1 245 ? -9.770 1.902 18.172 1.00 95.94 245 ALA A N 1
ATOM 2026 C CA . ALA A 1 245 ? -8.512 2.213 17.502 1.00 95.94 245 ALA A CA 1
ATOM 2027 C C . ALA A 1 245 ? -7.440 1.193 17.885 1.00 95.94 245 ALA A C 1
ATOM 2029 O O . ALA A 1 245 ? -7.212 0.943 19.063 1.00 95.94 245 ALA A O 1
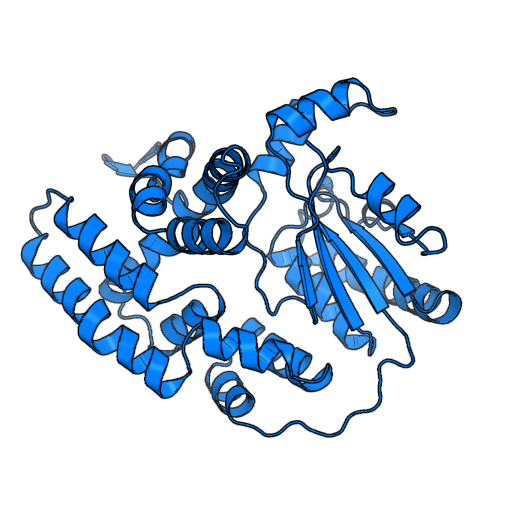ATOM 2030 N N . LEU A 1 246 ? -6.759 0.641 16.888 1.00 94.75 246 LEU A N 1
ATOM 2031 C CA . LEU A 1 246 ? -5.549 -0.151 17.045 1.00 94.75 246 LEU A CA 1
ATOM 2032 C C . LEU A 1 246 ? -4.357 0.749 16.739 1.00 94.75 246 LEU A C 1
ATOM 2034 O O . LEU A 1 246 ? -4.157 1.126 15.580 1.00 94.75 246 LEU A O 1
ATOM 2038 N N . ASP A 1 247 ? -3.576 1.084 17.764 1.00 87.50 247 ASP A N 1
ATOM 2039 C CA . ASP A 1 247 ? -2.332 1.823 17.575 1.00 87.50 247 ASP A CA 1
ATOM 2040 C C . ASP A 1 247 ? -1.175 0.846 17.365 1.00 87.50 247 ASP A C 1
ATOM 2042 O O . ASP A 1 247 ? -0.789 0.091 18.260 1.00 87.50 247 ASP A O 1
ATOM 2046 N N . GLY A 1 248 ? -0.657 0.835 16.138 1.00 75.12 248 GLY A N 1
ATOM 2047 C CA . GLY A 1 248 ? 0.521 0.076 15.757 1.00 75.12 248 GLY A CA 1
ATOM 2048 C C . GLY A 1 248 ? 1.712 0.998 15.531 1.00 75.12 248 GLY A C 1
ATOM 2049 O O . GLY A 1 248 ? 1.679 1.898 14.685 1.00 75.12 248 GLY A O 1
ATOM 2050 N N . ARG A 1 249 ? 2.817 0.723 16.226 1.00 71.75 249 ARG A N 1
ATOM 2051 C CA . ARG A 1 249 ? 4.126 1.300 15.904 1.00 71.75 249 ARG A CA 1
ATOM 2052 C C . ARG A 1 249 ? 4.728 0.501 14.747 1.00 71.75 249 ARG A C 1
ATOM 2054 O O . ARG A 1 249 ? 5.109 -0.641 14.942 1.00 71.75 249 ARG A O 1
ATOM 2061 N N . ASN A 1 250 ? 4.739 1.106 13.556 1.00 69.94 250 ASN A N 1
ATOM 2062 C CA . ASN A 1 250 ? 5.371 0.596 12.332 1.00 69.94 250 ASN A CA 1
ATOM 2063 C C . ASN A 1 250 ? 5.094 -0.890 12.019 1.00 69.94 250 ASN A C 1
ATOM 2065 O O . ASN A 1 250 ? 5.922 -1.774 12.189 1.00 69.94 250 ASN A O 1
ATOM 2069 N N . LEU A 1 251 ? 3.895 -1.171 11.512 1.00 81.12 251 LEU A N 1
ATOM 2070 C CA . LEU A 1 251 ? 3.530 -2.525 11.108 1.00 81.12 251 LEU A CA 1
ATOM 2071 C C . LEU A 1 251 ? 4.030 -2.810 9.688 1.00 81.12 251 LEU A C 1
ATOM 2073 O O . LEU A 1 251 ? 3.595 -2.151 8.738 1.00 81.12 251 LEU A O 1
ATOM 2077 N N . ASN A 1 252 ? 4.890 -3.815 9.523 1.00 81.81 252 ASN A N 1
ATOM 2078 C CA . ASN A 1 252 ? 5.322 -4.263 8.199 1.00 81.81 252 ASN A CA 1
ATOM 2079 C C . ASN A 1 252 ? 4.151 -4.858 7.380 1.00 81.81 252 ASN A C 1
ATOM 2081 O O . ASN A 1 252 ? 3.123 -5.258 7.926 1.00 81.81 252 ASN A O 1
ATOM 2085 N N . GLU A 1 253 ? 4.306 -4.928 6.054 1.00 84.94 253 GLU A N 1
ATOM 2086 C CA . GLU A 1 253 ? 3.257 -5.403 5.128 1.00 84.94 253 GLU A CA 1
ATOM 2087 C C . GLU A 1 253 ? 2.726 -6.805 5.479 1.00 84.94 253 GLU A C 1
ATOM 2089 O O . GLU A 1 253 ? 1.532 -7.080 5.364 1.00 84.94 253 GLU A O 1
ATOM 2094 N N . ASP A 1 254 ? 3.600 -7.708 5.923 1.00 84.62 254 ASP A N 1
ATOM 2095 C CA . ASP A 1 254 ? 3.221 -9.079 6.249 1.00 84.62 254 ASP A CA 1
ATOM 2096 C C . ASP A 1 254 ? 2.318 -9.152 7.485 1.00 84.62 254 ASP A C 1
ATOM 2098 O O . ASP A 1 254 ? 1.262 -9.795 7.461 1.00 84.62 254 ASP A O 1
ATOM 2102 N N . PHE A 1 255 ? 2.705 -8.441 8.541 1.00 85.62 255 PHE A N 1
ATOM 2103 C CA . PHE A 1 255 ? 1.938 -8.365 9.769 1.00 85.62 255 PHE A CA 1
ATOM 2104 C C . PHE A 1 255 ? 0.618 -7.625 9.555 1.00 85.62 255 PHE A C 1
ATOM 2106 O O . PHE A 1 255 ? -0.426 -8.130 9.966 1.00 85.62 255 PHE A O 1
ATOM 2113 N N . ARG A 1 256 ? 0.614 -6.487 8.841 1.00 89.75 256 ARG A N 1
ATOM 2114 C CA . ARG A 1 256 ? -0.632 -5.771 8.506 1.00 89.75 256 ARG A CA 1
ATOM 2115 C C . ARG A 1 256 ? -1.608 -6.660 7.747 1.00 89.75 256 ARG A C 1
ATOM 2117 O O . ARG A 1 256 ? -2.792 -6.693 8.082 1.00 89.75 256 ARG A O 1
ATOM 2124 N N . ARG A 1 257 ? -1.124 -7.458 6.795 1.00 89.19 257 ARG A N 1
ATOM 2125 C CA . ARG A 1 257 ? -1.947 -8.416 6.047 1.00 89.19 257 ARG A CA 1
ATOM 2126 C C . ARG A 1 257 ? -2.555 -9.501 6.937 1.00 89.19 257 ARG A C 1
ATOM 2128 O O . ARG A 1 257 ? -3.707 -9.881 6.727 1.00 89.19 257 ARG A O 1
ATOM 2135 N N . ARG A 1 258 ? -1.808 -10.010 7.921 1.00 89.25 258 ARG A N 1
ATOM 2136 C CA . ARG A 1 258 ? -2.311 -10.998 8.894 1.00 89.25 258 ARG A CA 1
ATOM 2137 C C . ARG A 1 258 ? -3.292 -10.378 9.887 1.00 89.25 258 ARG A C 1
ATOM 2139 O O . ARG A 1 258 ? -4.359 -10.947 10.107 1.00 89.25 258 ARG A O 1
ATOM 2146 N N . LEU A 1 259 ? -2.971 -9.200 10.422 1.00 91.44 259 LEU A N 1
ATOM 2147 C CA . LEU A 1 259 ? -3.824 -8.444 11.336 1.00 91.44 259 LEU A CA 1
ATOM 2148 C C . LEU A 1 259 ? -5.155 -8.088 10.668 1.00 91.44 259 LEU A C 1
ATOM 2150 O O . LEU A 1 259 ? -6.207 -8.460 11.174 1.00 91.44 259 LEU A O 1
ATOM 2154 N N . THR A 1 260 ? -5.124 -7.438 9.503 1.00 92.31 260 THR A N 1
ATOM 2155 C CA . THR A 1 260 ? -6.343 -7.091 8.754 1.00 92.31 260 THR A CA 1
ATOM 2156 C C . THR A 1 260 ? -7.128 -8.333 8.347 1.00 92.31 260 THR A C 1
ATOM 2158 O O . THR A 1 260 ? -8.349 -8.319 8.438 1.00 92.31 260 THR A O 1
ATOM 2161 N N . GLY A 1 261 ? -6.457 -9.430 7.977 1.00 91.50 261 GLY A N 1
ATOM 2162 C CA . GLY A 1 261 ? -7.103 -10.723 7.741 1.00 91.50 261 GLY A CA 1
ATOM 2163 C C . GLY A 1 261 ? -7.902 -11.211 8.952 1.00 91.50 261 GLY A C 1
ATOM 2164 O O . GLY A 1 261 ? -9.088 -11.491 8.820 1.00 91.50 261 GLY A O 1
ATOM 2165 N N . MET A 1 262 ? -7.286 -11.228 10.137 1.00 93.06 262 MET A N 1
ATOM 2166 C CA . MET A 1 262 ? -7.956 -11.601 11.388 1.00 93.06 262 MET A CA 1
ATOM 2167 C C . MET A 1 262 ? -9.129 -10.669 11.711 1.00 93.06 262 MET A C 1
ATOM 2169 O O . MET A 1 262 ? -10.203 -11.139 12.079 1.00 93.06 262 MET A O 1
ATOM 2173 N N . VAL A 1 263 ? -8.950 -9.357 11.545 1.00 93.94 263 VAL A N 1
ATOM 2174 C CA . VAL A 1 263 ? -9.999 -8.370 11.832 1.00 93.94 263 VAL A CA 1
ATOM 2175 C C . VAL A 1 263 ? -11.200 -8.563 10.898 1.00 93.94 263 VAL A C 1
ATOM 2177 O O . VAL A 1 263 ? -12.338 -8.503 11.357 1.00 93.94 263 VAL A O 1
ATOM 2180 N N . ARG A 1 264 ? -10.985 -8.867 9.609 1.00 91.19 264 ARG A N 1
ATOM 2181 C CA . ARG A 1 264 ? -12.070 -9.108 8.635 1.00 91.19 264 ARG A CA 1
ATOM 2182 C C . ARG A 1 264 ? -12.976 -10.282 9.023 1.00 91.19 264 ARG A C 1
ATOM 2184 O O . ARG A 1 264 ? -14.168 -10.236 8.719 1.00 91.19 264 ARG A O 1
ATOM 2191 N N . ASP A 1 265 ? -12.461 -11.271 9.754 1.00 89.38 265 ASP A N 1
ATOM 2192 C CA . ASP A 1 265 ? -13.253 -12.403 10.257 1.00 89.38 265 ASP A CA 1
ATOM 2193 C C . ASP A 1 265 ? -14.271 -12.006 11.347 1.00 89.38 265 ASP A C 1
ATOM 2195 O O . ASP A 1 265 ? -15.118 -12.817 11.725 1.00 89.38 265 ASP A O 1
ATOM 2199 N N . LEU A 1 266 ? -14.207 -10.776 11.872 1.00 91.12 266 LEU A N 1
ATOM 2200 C CA . LEU A 1 266 ? -15.078 -10.280 12.946 1.00 91.12 266 LEU A CA 1
ATOM 2201 C C . LEU A 1 266 ? -16.319 -9.518 12.443 1.00 91.12 266 LEU A C 1
ATOM 2203 O O . LEU A 1 266 ? -17.025 -8.909 13.248 1.00 91.12 266 LEU A O 1
ATOM 2207 N N . ASN A 1 267 ? -16.598 -9.552 11.132 1.00 85.38 267 ASN A N 1
ATOM 2208 C CA . ASN A 1 267 ? -17.689 -8.812 10.478 1.00 85.38 267 ASN A CA 1
ATOM 2209 C C . ASN A 1 267 ? -17.711 -7.319 10.865 1.00 85.38 267 ASN A C 1
ATOM 2211 O O . ASN A 1 267 ? -18.714 -6.778 11.336 1.00 85.38 267 ASN A O 1
ATOM 2215 N N . VAL A 1 268 ? -16.558 -6.673 10.706 1.00 93.00 268 VAL A N 1
ATOM 2216 C CA . VAL A 1 268 ? -16.282 -5.302 11.138 1.00 93.00 268 VAL A CA 1
ATOM 2217 C C . VAL A 1 268 ? -15.766 -4.476 9.963 1.00 93.00 268 VAL A C 1
ATOM 2219 O O . VAL A 1 268 ? -15.100 -4.999 9.066 1.00 93.00 268 VAL A O 1
ATOM 2222 N N . GLU A 1 269 ? -16.070 -3.181 9.955 1.00 94.94 269 GLU A N 1
ATOM 2223 C CA . GLU A 1 269 ? -15.442 -2.253 9.018 1.00 94.94 269 GLU A CA 1
ATOM 2224 C C . GLU A 1 269 ? -13.998 -1.966 9.449 1.00 94.94 269 GLU A C 1
ATOM 2226 O O . GLU A 1 269 ? -13.690 -1.918 10.635 1.00 94.94 269 GLU A O 1
ATOM 2231 N N . ILE A 1 270 ? -13.102 -1.770 8.484 1.00 95.81 270 ILE A N 1
ATOM 2232 C CA . ILE A 1 270 ? -11.684 -1.500 8.739 1.00 95.81 270 ILE A CA 1
ATOM 2233 C C . ILE A 1 270 ? -11.327 -0.245 7.972 1.00 95.81 270 ILE A C 1
ATOM 2235 O O . ILE A 1 270 ? -11.433 -0.237 6.744 1.00 95.81 270 ILE A O 1
ATOM 2239 N N . GLU A 1 271 ? -10.862 0.761 8.693 1.00 96.00 271 GLU A N 1
ATOM 2240 C CA . GLU A 1 271 ? -10.259 1.953 8.123 1.00 96.00 271 GLU A CA 1
ATOM 2241 C C . GLU A 1 271 ? -8.800 2.038 8.564 1.00 96.00 271 GLU A C 1
ATOM 2243 O O . GLU A 1 271 ? -8.495 1.950 9.752 1.00 96.00 271 GLU A O 1
ATOM 2248 N N . ILE A 1 272 ? -7.889 2.184 7.606 1.00 95.69 272 ILE A N 1
ATOM 2249 C CA . ILE A 1 272 ? -6.485 2.474 7.894 1.00 95.69 272 ILE A CA 1
ATOM 2250 C C . ILE A 1 272 ? -6.287 3.986 7.842 1.00 95.69 272 ILE A C 1
ATOM 2252 O O . ILE A 1 272 ? -6.514 4.602 6.802 1.00 95.69 272 ILE A O 1
ATOM 2256 N N . LEU A 1 273 ? -5.811 4.563 8.944 1.00 94.88 273 LEU A N 1
ATOM 2257 C CA . LEU A 1 273 ? -5.418 5.966 9.037 1.00 94.88 273 LEU A CA 1
ATOM 2258 C C . LEU A 1 273 ? -3.896 6.064 8.907 1.00 94.88 273 LEU A C 1
ATOM 2260 O O . LEU A 1 273 ? -3.158 5.586 9.772 1.00 94.88 273 LEU A O 1
ATOM 2264 N N . VAL A 1 274 ? -3.419 6.656 7.814 1.00 93.50 274 VAL A N 1
ATOM 2265 C CA . VAL A 1 274 ? -1.995 6.735 7.470 1.00 93.50 274 VAL A CA 1
ATOM 2266 C C . VAL A 1 274 ? -1.448 8.110 7.813 1.00 93.50 274 VAL A C 1
ATOM 2268 O O . VAL A 1 274 ? -1.838 9.108 7.214 1.00 93.50 274 VAL A O 1
ATOM 2271 N N . PHE A 1 275 ? -0.491 8.148 8.729 1.00 92.19 275 PHE A N 1
ATOM 2272 C CA . PHE A 1 275 ? 0.181 9.354 9.185 1.00 92.19 275 PHE A CA 1
ATOM 2273 C C . PHE A 1 275 ? 1.581 9.413 8.588 1.00 92.19 275 PHE A C 1
ATOM 2275 O O . PHE A 1 275 ? 2.409 8.522 8.801 1.00 92.19 275 PHE A O 1
ATOM 2282 N N . ARG A 1 276 ? 1.849 10.478 7.835 1.00 90.44 276 ARG A N 1
ATOM 2283 C CA . ARG A 1 276 ? 3.135 10.723 7.185 1.00 90.44 276 ARG A CA 1
ATOM 2284 C C . ARG A 1 276 ? 3.551 12.165 7.418 1.00 90.44 276 ARG A C 1
ATOM 2286 O O . ARG A 1 276 ? 2.794 13.078 7.117 1.00 90.44 276 ARG A O 1
ATOM 2293 N N . ALA A 1 277 ? 4.771 12.341 7.899 1.00 91.75 277 ALA A N 1
ATOM 2294 C CA . ALA A 1 277 ? 5.429 13.632 8.031 1.00 91.75 277 ALA A CA 1
ATOM 2295 C C . ALA A 1 277 ? 6.905 13.465 7.642 1.00 91.75 277 ALA A C 1
ATOM 2297 O O . ALA A 1 277 ? 7.412 12.347 7.761 1.00 91.75 277 ALA A O 1
ATOM 2298 N N . PRO A 1 278 ? 7.594 14.525 7.188 1.00 93.56 278 PRO A N 1
ATOM 2299 C CA . PRO A 1 278 ? 9.034 14.472 6.957 1.00 93.56 278 PRO A CA 1
ATOM 2300 C C . PRO A 1 278 ? 9.790 13.996 8.205 1.00 93.56 278 PRO A C 1
ATOM 2302 O O . PRO A 1 278 ? 9.424 14.347 9.329 1.00 93.56 278 PRO A O 1
ATOM 2305 N N . LEU A 1 279 ? 10.872 13.239 8.017 1.00 93.56 279 LEU A N 1
ATOM 2306 C CA . LEU A 1 279 ? 11.673 12.686 9.113 1.00 93.56 279 LEU A CA 1
ATOM 2307 C C . LEU A 1 279 ? 12.191 13.777 10.058 1.00 93.56 279 LEU A C 1
ATOM 2309 O O . LEU A 1 279 ? 12.182 13.599 11.273 1.00 93.56 279 LEU A O 1
ATOM 2313 N N . GLU A 1 280 ? 12.607 14.916 9.510 1.00 92.56 280 GLU A N 1
ATOM 2314 C CA . GLU A 1 280 ? 13.071 16.063 10.297 1.00 92.56 280 GLU A CA 1
ATOM 2315 C C . GLU A 1 280 ? 11.970 16.610 11.216 1.00 92.56 280 GLU A C 1
ATOM 2317 O O . GLU A 1 280 ? 12.229 16.853 12.393 1.00 92.56 280 GLU A O 1
ATOM 2322 N N . SER A 1 281 ? 10.729 16.710 10.727 1.00 91.50 281 SER A N 1
ATOM 2323 C CA . SER A 1 281 ? 9.578 17.134 11.535 1.00 91.50 281 SER A CA 1
ATOM 2324 C C . SER A 1 281 ? 9.278 16.143 12.661 1.00 91.50 281 SER A C 1
ATOM 2326 O O . SER A 1 281 ? 8.970 16.555 13.776 1.00 91.50 281 SER A O 1
ATOM 2328 N N . LEU A 1 282 ? 9.389 14.838 12.398 1.00 90.50 282 LEU A N 1
ATOM 2329 C CA . LEU A 1 282 ? 9.174 13.803 13.415 1.00 90.50 282 LEU A CA 1
ATOM 2330 C C . LEU A 1 282 ? 10.221 13.875 14.527 1.00 90.50 282 LEU A C 1
ATOM 2332 O O . LEU A 1 282 ? 9.866 13.858 15.701 1.00 90.50 282 LEU A O 1
ATOM 2336 N N . LEU A 1 283 ? 11.498 14.002 14.158 1.00 91.50 283 LEU A N 1
ATOM 2337 C CA . LEU A 1 283 ? 12.600 14.141 15.111 1.00 91.50 283 LEU A CA 1
ATOM 2338 C C . LEU A 1 283 ? 12.466 15.420 15.946 1.00 91.50 283 LEU A C 1
ATOM 2340 O O . LEU A 1 283 ? 12.683 15.388 17.154 1.00 91.50 283 LEU A O 1
ATOM 2344 N N . ALA A 1 284 ? 12.073 16.533 15.319 1.00 89.69 284 ALA A N 1
ATOM 2345 C CA . ALA A 1 284 ? 11.850 17.795 16.016 1.00 89.69 284 ALA A CA 1
ATOM 2346 C C . ALA A 1 284 ? 10.688 17.709 17.019 1.00 89.69 284 ALA A C 1
ATOM 2348 O O . ALA A 1 284 ? 10.799 18.230 18.125 1.00 89.69 284 ALA A O 1
ATOM 2349 N N . ARG A 1 285 ? 9.587 17.034 16.666 1.00 87.31 285 ARG A N 1
ATOM 2350 C CA . ARG A 1 285 ? 8.445 16.837 17.574 1.00 87.31 285 ARG A CA 1
ATOM 2351 C C . ARG A 1 285 ? 8.783 15.915 18.736 1.00 87.31 285 ARG A C 1
ATOM 2353 O O . ARG A 1 285 ? 8.428 16.224 19.867 1.00 87.31 285 ARG A O 1
ATOM 2360 N N . ASP A 1 286 ? 9.470 14.808 18.468 1.00 84.00 286 ASP A N 1
ATOM 2361 C CA . ASP A 1 286 ? 9.824 13.834 19.503 1.00 84.00 286 ASP A CA 1
ATOM 2362 C C . ASP A 1 286 ? 10.779 14.415 20.551 1.00 84.00 286 ASP A C 1
ATOM 2364 O O . ASP A 1 286 ? 10.622 14.141 21.735 1.00 84.00 286 ASP A O 1
ATOM 2368 N N . ALA A 1 287 ? 11.688 15.307 20.140 1.00 81.38 287 ALA A N 1
ATOM 2369 C CA . ALA A 1 287 ? 12.583 16.017 21.056 1.00 81.38 287 ALA A CA 1
ATOM 2370 C C . ALA A 1 287 ? 11.848 16.831 22.141 1.00 81.38 287 ALA A C 1
ATOM 2372 O O . ALA A 1 287 ? 12.442 17.150 23.168 1.00 81.38 287 ALA A O 1
ATOM 2373 N N . HIS A 1 288 ? 10.571 17.156 21.922 1.00 74.12 288 HIS A N 1
ATOM 2374 C CA . HIS A 1 288 ? 9.730 17.920 22.844 1.00 74.12 288 HIS A CA 1
ATOM 2375 C C . HIS A 1 288 ? 8.583 17.083 23.440 1.00 74.12 288 HIS A C 1
ATOM 2377 O O . HIS A 1 288 ? 7.719 17.636 24.119 1.00 74.12 288 HIS A O 1
ATOM 2383 N N . ALA A 1 289 ? 8.535 15.772 23.175 1.00 72.19 289 ALA A N 1
ATOM 2384 C CA . ALA A 1 289 ? 7.468 14.893 23.640 1.00 72.19 289 ALA A CA 1
ATOM 2385 C C . ALA A 1 289 ? 7.772 14.292 25.022 1.00 72.19 289 ALA A C 1
ATOM 2387 O O . ALA A 1 289 ? 8.915 13.967 25.349 1.00 72.19 289 ALA A O 1
ATOM 2388 N N . GLU A 1 290 ? 6.732 14.067 25.826 1.00 59.66 290 GLU A N 1
ATOM 2389 C CA . GLU A 1 290 ? 6.845 13.210 27.007 1.00 59.66 290 GLU A CA 1
ATOM 2390 C C . GLU A 1 290 ? 7.122 11.764 26.559 1.00 59.66 290 GLU A C 1
ATOM 2392 O O . GLU A 1 290 ? 6.392 11.210 25.737 1.00 59.66 290 GLU A O 1
ATOM 2397 N N . GLY A 1 291 ? 8.192 11.148 27.075 1.00 64.38 291 GLY A N 1
ATOM 2398 C CA . GLY A 1 291 ? 8.616 9.809 26.643 1.00 64.38 291 GLY A CA 1
ATOM 2399 C C . GLY A 1 291 ? 9.432 9.790 25.344 1.00 64.38 291 GLY A C 1
ATOM 2400 O O . GLY A 1 291 ? 9.235 8.893 24.525 1.00 64.38 291 GLY A O 1
ATOM 2401 N N . VAL A 1 292 ? 10.335 10.770 25.177 1.00 67.81 292 VAL A N 1
ATOM 2402 C CA . VAL A 1 292 ? 11.296 10.907 24.062 1.00 67.81 292 VAL A CA 1
ATOM 2403 C C . VAL A 1 292 ? 11.838 9.549 23.608 1.00 67.81 292 VAL A C 1
ATOM 2405 O O . VAL A 1 292 ? 12.445 8.799 24.382 1.00 67.81 292 VAL A O 1
ATOM 2408 N N . SER A 1 293 ? 11.641 9.241 22.330 1.00 73.06 293 SER A N 1
ATOM 2409 C CA . SER A 1 293 ? 12.227 8.070 21.697 1.00 73.06 293 SER A CA 1
ATOM 2410 C C . SER A 1 293 ? 13.691 8.340 21.349 1.00 73.06 293 SER A C 1
ATOM 2412 O O . SER A 1 293 ? 14.120 9.469 21.122 1.00 73.06 293 SER A O 1
ATOM 2414 N N . LYS A 1 294 ? 14.512 7.290 21.249 1.00 80.56 294 LYS A N 1
ATOM 2415 C CA . LYS A 1 294 ? 15.868 7.473 20.713 1.00 80.56 294 LYS A CA 1
ATOM 2416 C C . LYS A 1 294 ? 15.760 7.937 19.249 1.00 80.56 294 LYS A C 1
ATOM 2418 O O . LYS A 1 294 ? 15.034 7.291 18.493 1.00 80.56 294 LYS A O 1
ATOM 2423 N N . PRO A 1 295 ? 16.494 8.975 18.804 1.00 84.00 295 PRO A N 1
ATOM 2424 C CA . PRO A 1 295 ? 16.455 9.425 17.410 1.00 84.00 295 PRO A CA 1
ATOM 2425 C C . PRO A 1 295 ? 16.683 8.295 16.399 1.00 84.00 295 PRO A C 1
ATOM 2427 O O . PRO A 1 295 ? 16.023 8.248 15.363 1.00 84.00 295 PRO A O 1
ATOM 2430 N N . ASP A 1 296 ? 17.565 7.351 16.727 1.00 85.88 296 ASP A N 1
ATOM 2431 C CA . ASP A 1 296 ? 17.836 6.180 15.890 1.00 85.88 296 ASP A CA 1
ATOM 2432 C C . ASP A 1 296 ? 16.612 5.272 15.744 1.00 85.88 296 ASP A C 1
ATOM 2434 O O . ASP A 1 296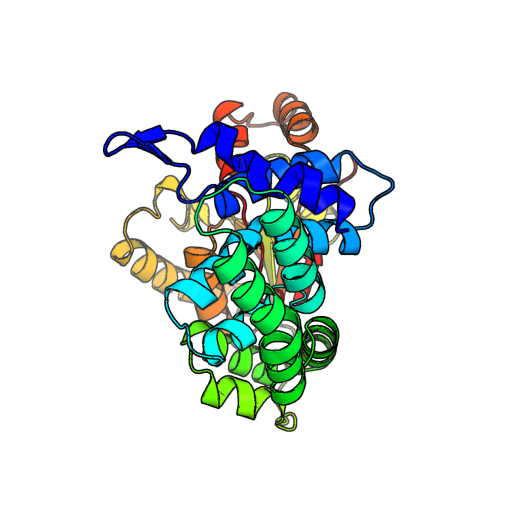 ? 16.314 4.835 14.637 1.00 85.88 296 ASP A O 1
ATOM 2438 N N . PHE A 1 297 ? 15.822 5.093 16.806 1.00 83.50 297 PHE A N 1
ATOM 2439 C CA . PHE A 1 297 ? 14.578 4.323 16.754 1.00 83.50 297 PHE A CA 1
ATOM 2440 C C . PHE A 1 297 ? 13.560 4.950 15.787 1.00 83.50 297 PHE A C 1
ATOM 2442 O O . PHE A 1 297 ? 12.950 4.249 14.982 1.00 83.50 297 PHE A O 1
ATOM 2449 N N . ILE A 1 298 ? 13.419 6.282 15.785 1.00 86.38 298 ILE A N 1
ATOM 2450 C CA . ILE A 1 298 ? 12.552 6.978 14.816 1.00 86.38 298 ILE A CA 1
ATOM 2451 C C . ILE A 1 298 ? 13.064 6.777 13.392 1.00 86.38 298 ILE A C 1
ATOM 2453 O O . ILE A 1 298 ? 12.273 6.506 12.488 1.00 86.38 298 ILE A O 1
ATOM 2457 N N . ARG A 1 299 ? 14.381 6.893 13.178 1.00 89.94 299 ARG A N 1
ATOM 2458 C CA . ARG A 1 299 ? 15.000 6.689 11.860 1.00 89.94 299 ARG A CA 1
ATOM 2459 C C . ARG A 1 299 ? 14.798 5.262 11.354 1.00 89.94 299 ARG A C 1
ATOM 2461 O O . ARG A 1 299 ? 14.517 5.093 10.168 1.00 89.94 299 ARG A O 1
ATOM 2468 N N . GLU A 1 300 ? 14.914 4.267 12.227 1.00 86.62 300 GLU A N 1
ATOM 2469 C CA . GLU A 1 300 ? 14.664 2.855 11.922 1.00 86.62 300 GLU A CA 1
ATOM 2470 C C . GLU A 1 300 ? 13.201 2.622 11.533 1.00 86.62 300 GLU A C 1
ATOM 2472 O O . GLU A 1 300 ? 12.941 2.118 10.439 1.00 86.62 300 GLU A O 1
ATOM 2477 N N . MET A 1 301 ? 12.247 3.081 12.354 1.00 83.62 301 MET A N 1
ATOM 2478 C CA . MET A 1 301 ? 10.814 2.992 12.039 1.00 83.62 301 MET A CA 1
ATOM 2479 C C . MET A 1 301 ? 10.486 3.665 10.705 1.00 83.62 301 MET A C 1
ATOM 2481 O O . MET A 1 301 ? 9.753 3.122 9.883 1.00 83.62 301 MET A O 1
ATOM 2485 N N . TYR A 1 302 ? 11.045 4.853 10.472 1.00 89.81 302 TYR A N 1
ATOM 2486 C CA . TYR A 1 302 ? 10.839 5.605 9.241 1.00 89.81 302 TYR A CA 1
ATOM 2487 C C . TYR A 1 302 ? 11.399 4.866 8.019 1.00 89.81 302 TYR A C 1
ATOM 2489 O O . TYR A 1 302 ? 10.759 4.794 6.973 1.00 89.81 302 TYR A O 1
ATOM 2497 N N . ALA A 1 303 ? 12.585 4.268 8.153 1.00 89.44 303 ALA A N 1
ATOM 2498 C CA . ALA A 1 303 ? 13.226 3.485 7.100 1.00 89.44 303 ALA A CA 1
ATOM 2499 C C . ALA A 1 303 ? 12.517 2.153 6.798 1.00 89.44 303 ALA A C 1
ATOM 2501 O O . ALA A 1 303 ? 12.746 1.583 5.732 1.00 89.44 303 ALA A O 1
ATOM 2502 N N . ALA A 1 304 ? 11.680 1.659 7.707 1.00 85.69 304 ALA A N 1
ATOM 2503 C CA . ALA A 1 304 ? 10.919 0.425 7.542 1.00 85.69 304 ALA A CA 1
ATOM 2504 C C . ALA A 1 304 ? 9.518 0.638 6.933 1.00 85.69 304 ALA A C 1
ATOM 2506 O O . ALA A 1 304 ? 8.836 -0.340 6.610 1.00 85.69 304 ALA A O 1
ATOM 2507 N N . GLN A 1 305 ? 9.096 1.891 6.722 1.00 87.69 305 GLN A N 1
ATOM 2508 C CA . GLN A 1 305 ? 7.828 2.192 6.061 1.00 87.69 305 GLN A CA 1
ATOM 2509 C C . GLN A 1 305 ? 7.820 1.695 4.606 1.00 87.69 305 GLN A C 1
ATOM 2511 O O . GLN A 1 305 ? 8.791 1.846 3.867 1.00 87.69 305 GLN A O 1
ATOM 2516 N N . ASP A 1 306 ? 6.686 1.144 4.176 1.00 86.75 306 ASP A N 1
ATOM 2517 C CA . ASP A 1 306 ? 6.432 0.714 2.795 1.00 86.75 306 ASP A CA 1
ATOM 2518 C C . ASP A 1 306 ? 5.040 1.200 2.362 1.00 86.75 306 ASP A C 1
ATOM 2520 O O . ASP A 1 306 ? 4.273 1.762 3.155 1.00 86.75 306 ASP A O 1
ATOM 2524 N N . LEU A 1 307 ? 4.702 0.978 1.095 1.00 92.31 307 LEU A N 1
ATOM 2525 C CA . LEU A 1 307 ? 3.383 1.277 0.563 1.00 92.31 307 LEU A CA 1
ATOM 2526 C C . LEU A 1 307 ? 2.291 0.450 1.250 1.00 92.31 307 LEU A C 1
ATOM 2528 O O . LEU A 1 307 ? 2.494 -0.682 1.699 1.00 92.31 307 LEU A O 1
ATOM 2532 N N . ILE A 1 308 ? 1.103 1.044 1.310 1.00 92.62 308 ILE A N 1
ATOM 2533 C CA . ILE A 1 308 ? -0.116 0.414 1.812 1.00 92.62 308 ILE A CA 1
ATOM 2534 C C . ILE A 1 308 ? -0.963 0.089 0.594 1.00 92.62 308 ILE A C 1
ATOM 2536 O O . ILE A 1 308 ? -1.236 0.972 -0.221 1.00 92.62 308 ILE A O 1
ATOM 2540 N N . HIS A 1 309 ? -1.363 -1.173 0.447 1.00 94.19 309 HIS A N 1
ATOM 2541 C CA . HIS A 1 309 ? -2.240 -1.531 -0.659 1.00 94.19 309 HIS A CA 1
ATOM 2542 C C . HIS A 1 309 ? -3.608 -0.876 -0.426 1.00 94.19 309 HIS A C 1
ATOM 2544 O O . HIS A 1 309 ? -4.176 -1.053 0.654 1.00 94.19 309 HIS A O 1
ATOM 2550 N N . PRO A 1 310 ? -4.216 -0.235 -1.440 1.00 93.38 310 PRO A N 1
ATOM 2551 C CA . PRO A 1 310 ? -5.569 0.317 -1.324 1.00 93.38 310 PRO A CA 1
ATOM 2552 C C . PRO A 1 310 ? -6.661 -0.662 -0.851 1.00 93.38 310 PRO A C 1
ATOM 2554 O O . PRO A 1 310 ? -7.708 -0.235 -0.379 1.00 93.38 310 PRO A O 1
ATOM 2557 N N . TRP A 1 311 ? -6.433 -1.975 -0.978 1.00 95.19 311 TRP A N 1
ATOM 2558 C CA . TRP A 1 311 ? -7.400 -3.034 -0.679 1.00 95.19 311 TRP A CA 1
ATOM 2559 C C . TRP A 1 311 ? -7.110 -3.739 0.649 1.00 95.19 311 TRP A C 1
ATOM 2561 O O . TRP A 1 311 ? -7.847 -4.641 1.045 1.00 95.19 311 TRP A O 1
ATOM 2571 N N . GLU A 1 312 ? -6.048 -3.332 1.351 1.00 93.69 312 GLU A N 1
ATOM 2572 C CA . GLU A 1 312 ? -5.659 -3.896 2.646 1.00 93.69 312 GLU A CA 1
ATOM 2573 C C . GLU A 1 312 ? -6.744 -3.657 3.712 1.00 93.69 312 GLU A C 1
ATOM 2575 O O . GLU A 1 312 ? -6.998 -4.524 4.551 1.00 93.69 312 GLU A O 1
ATOM 2580 N N . ALA A 1 313 ? -7.497 -2.559 3.593 1.00 95.19 313 ALA A N 1
ATOM 2581 C CA . ALA A 1 313 ? -8.656 -2.215 4.419 1.00 95.19 313 ALA A CA 1
ATOM 2582 C C . ALA A 1 313 ? -9.906 -1.929 3.572 1.00 95.19 313 ALA A C 1
ATOM 2584 O O . ALA A 1 313 ? -9.871 -2.015 2.347 1.00 95.19 313 ALA A O 1
ATOM 2585 N N . HIS A 1 314 ? -11.040 -1.640 4.216 1.00 95.12 314 HIS A N 1
ATOM 2586 C CA . HIS A 1 314 ? -12.251 -1.216 3.506 1.00 95.12 314 HIS A CA 1
ATOM 2587 C C . HIS A 1 314 ? -12.170 0.247 3.055 1.00 95.12 314 HIS A C 1
ATOM 2589 O O . HIS A 1 314 ? -12.823 0.626 2.078 1.00 95.12 314 HIS A O 1
ATOM 2595 N N . GLN A 1 315 ? -11.351 1.026 3.763 1.00 95.19 315 GLN A N 1
ATOM 2596 C CA . GLN A 1 315 ? -10.985 2.401 3.470 1.00 95.19 315 GLN A CA 1
ATOM 2597 C C . GLN A 1 315 ? -9.541 2.652 3.929 1.00 95.19 315 GLN A C 1
ATOM 2599 O O . GLN A 1 315 ? -9.112 2.135 4.962 1.00 95.19 315 GLN A O 1
ATOM 2604 N N . VAL A 1 316 ? -8.796 3.442 3.159 1.00 95.44 316 VAL A N 1
ATOM 2605 C CA . VAL A 1 316 ? -7.465 3.937 3.524 1.00 95.44 316 VAL A CA 1
ATOM 2606 C C . VAL A 1 316 ? -7.503 5.456 3.424 1.00 95.44 316 VAL A C 1
ATOM 2608 O O . VAL A 1 316 ? -7.771 5.995 2.352 1.00 95.44 316 VAL A O 1
ATOM 2611 N N . THR A 1 317 ? -7.236 6.133 4.534 1.00 95.00 317 THR A N 1
ATOM 2612 C CA . THR A 1 317 ? -7.287 7.590 4.648 1.00 95.00 317 THR A CA 1
ATOM 2613 C C . THR A 1 317 ? -5.903 8.100 5.027 1.00 95.00 317 THR A C 1
ATOM 2615 O O . THR A 1 317 ? -5.346 7.718 6.055 1.00 95.00 317 THR A O 1
ATOM 2618 N N . PHE A 1 318 ? -5.333 8.971 4.198 1.00 92.94 318 PHE A N 1
ATOM 2619 C CA . PHE A 1 318 ? -4.087 9.662 4.520 1.00 92.94 318 PHE A CA 1
ATOM 2620 C C . PHE A 1 318 ? -4.406 10.914 5.327 1.00 92.94 318 PHE A C 1
ATOM 2622 O O . PHE A 1 318 ? -5.128 11.794 4.861 1.00 92.94 318 PHE A O 1
ATOM 2629 N N . VAL A 1 319 ? -3.876 10.978 6.543 1.00 91.38 319 VAL A N 1
ATOM 2630 C CA . VAL A 1 319 ? -4.101 12.086 7.463 1.00 91.38 319 VAL A CA 1
ATOM 2631 C C . VAL A 1 319 ? -3.028 13.142 7.233 1.00 91.38 319 VAL A C 1
ATOM 2633 O O . VAL A 1 319 ? -1.831 12.864 7.347 1.00 91.38 319 VAL A O 1
ATOM 2636 N N . ASN A 1 320 ? -3.460 14.365 6.931 1.00 76.69 320 ASN A N 1
ATOM 2637 C CA . ASN A 1 320 ? -2.570 15.517 6.888 1.00 76.69 320 ASN A CA 1
ATOM 2638 C C . ASN A 1 320 ? -2.160 15.864 8.318 1.00 76.69 320 ASN A C 1
ATOM 2640 O O . ASN A 1 320 ? -2.953 16.402 9.085 1.00 76.69 320 ASN A O 1
ATOM 2644 N N . THR A 1 321 ? -0.922 15.557 8.684 1.00 66.31 321 THR A N 1
ATOM 2645 C CA . THR A 1 321 ? -0.359 16.063 9.934 1.00 66.31 321 THR A CA 1
ATOM 2646 C C . THR A 1 321 ? 0.089 17.506 9.705 1.00 66.31 321 THR A C 1
ATOM 2648 O O . THR A 1 321 ? 0.808 17.727 8.725 1.00 66.31 321 THR A O 1
ATOM 2651 N N . PRO A 1 322 ? -0.278 18.473 10.567 1.00 56.09 322 PRO A N 1
ATOM 2652 C CA . PRO A 1 322 ? 0.318 19.810 10.536 1.00 56.09 322 PRO A CA 1
ATOM 2653 C C . PRO A 1 322 ? 1.843 19.674 10.540 1.00 56.09 322 PRO A C 1
ATOM 2655 O O . PRO A 1 322 ? 2.338 18.750 11.187 1.00 56.09 322 PRO A O 1
ATOM 2658 N N . ASN A 1 323 ? 2.566 20.507 9.786 1.00 48.34 323 ASN A N 1
ATOM 2659 C CA . ASN A 1 323 ? 4.037 20.476 9.736 1.00 48.34 323 ASN A CA 1
ATOM 2660 C C . ASN A 1 323 ? 4.668 20.885 11.065 1.00 48.34 323 ASN A C 1
ATOM 2662 O O . ASN A 1 323 ? 4.147 21.830 11.688 1.00 48.34 323 ASN A O 1
#

Radius of gyration: 20.79 Å; chains: 1; bounding box: 60×41×55 Å

Secondary structure (DSSP, 8-state):
-HHHHHHHTTTTHHHH-EEETTEEE-TTHHHHHHHHHHHHHHT-TTS-HHHHHHHHHHHHHTTHHHHHHHHT--HHHHHHHTTTS-HHHHHHHHHHHHHT---TTHHHHHHHHHHIIIIIHHHHHHHH--HHHHHHHHHHS-HHHHHHHHHHHHHT-HHHHHHHHHSPPPP----TT-EEEEEEE-TTSSHHHHHHHH-TT-EEEETGGGT--GGGTT-HHHHHHHHHHHHHHHHHHHHHHSEEEEEEES--HHHHHHHHHHHHTTS-EEEEEEEE--HHHHHHHHTTSTT---HHHHHHHHHT-----TTSSSEEEEEE---